Protein 3PUT (pdb70)

Foldseek 3Di:
DFWDKDKDKDKDKDWAQAALQLLVCCVQPQVNVCPLQQPCHFPDWDWDPDQQTKTWGWHAPPVGWIDIKIKGWHDDDRSFKTWIKIWATRNHIFKIKIWIDGWADDPGTIMMIMIIMMGGRPPDCVCVVVVVVVVSVVSSRVSSVVVD/DKDKDKDKDKDKDFAQAALLLLQCCVQPQVNVCQLPACDDVKAWDDWDWDPDQQTKTWTWIAGPVGWIDIKIKGWHDDDRSFKTWIKIWDTRNHTFKIKIWIDGWDDDPGGIMMIMIIMMTIDPPDCPCVVVVVVVVSVVSSNVSSVVVDDDD

B-factor: mean 32.08, std 15.21, range [12.9, 194.93]

Radius of gyration: 20.6 Å; Cα contacts (8 Å, |Δi|>4): 615; chains: 2; bounding box: 50×59×54 Å

Nearest PDB structures (foldseek):
  3put-assembly1_A  TM=1.007E+00  e=1.055E-28  Rhizobium etli CFN 42
  3rd6-assembly2_A  TM=9.608E-01  e=3.050E-13  Mesorhizobium loti
  3uid-assembly2_B  TM=6.086E-01  e=1.311E-06  Mycolicibacterium smegmatis MC2 155
  2ns9-assembly1_B  TM=6.182E-01  e=1.466E-06  Aeropyrum pernix
  3p9v-assembly1_B-2  TM=6.476E-01  e=2.570E-05  Marinobacter nauticus VT8

InterPro domains:
  IPR013538 Activator of Hsp90 ATPase homologue 1/2-like, C-terminal [PF08327] (19-136)
  IPR023393 START-like domain superfamily [G3DSA:3.30.530.20] (1-158)

Organism: Rhizobium etli (strain ATCC 51251 / DSM 11541 / JCM 21823 / NBRC 15573 / CFN 42) (NCBI:txid347834)

Structure (mmCIF, N/CA/C/O backbone):
data_3PUT
#
_entry.id   3PUT
#
_cell.length_a   38.515
_cell.length_b   76.931
_cell.length_c   55.742
_cell.angle_alpha   90.000
_cell.angle_beta   97.640
_cell.angle_gamma   90.000
#
_symmetry.space_group_name_H-M   'P 1 21 1'
#
loop_
_entity.id
_entity.type
_entity.pdbx_description
1 polymer 'Hypothetical conserved protein'
2 non-polymer HEXANE-1,6-DIOL
3 water water
#
loop_
_atom_site.group_PDB
_atom_site.id
_atom_site.type_symbol
_atom_site.label_atom_id
_atom_site.label_alt_id
_a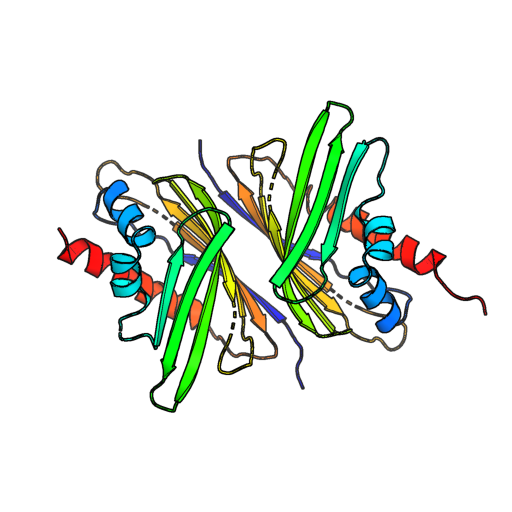tom_site.label_comp_id
_atom_site.label_asym_id
_atom_site.label_entity_id
_atom_site.label_seq_id
_atom_site.pdbx_PDB_ins_code
_atom_site.Cartn_x
_atom_site.Cartn_y
_atom_site.Cartn_z
_atom_site.occupancy
_atom_site.B_iso_or_equiv
_atom_site.auth_seq_id
_atom_site.auth_comp_id
_atom_site.auth_asym_id
_atom_site.auth_atom_id
_atom_site.pdbx_PDB_model_num
ATOM 1 N N . THR A 1 2 ? -4.490 -2.712 31.995 1.00 107.66 2 THR A N 1
ATOM 2 C CA . THR A 1 2 ? -3.167 -3.160 32.410 1.00 104.94 2 THR A CA 1
ATOM 3 C C . THR A 1 2 ? -2.168 -2.026 32.288 1.00 97.18 2 THR A C 1
ATOM 4 O O . THR A 1 2 ? -2.451 -0.885 32.645 1.00 99.08 2 THR A O 1
ATOM 8 N N . THR A 1 3 ? -0.989 -2.356 31.782 1.00 90.26 3 THR A N 1
ATOM 9 C CA . THR A 1 3 ? 0.009 -1.353 31.476 1.00 82.08 3 THR A CA 1
ATOM 10 C C . THR A 1 3 ? -0.353 -0.628 30.191 1.00 65.91 3 THR A C 1
ATOM 11 O O . THR A 1 3 ? -0.166 -1.168 29.106 1.00 67.71 3 THR A O 1
ATOM 15 N N . ARG A 1 4 ? -0.910 0.573 30.307 1.00 54.88 4 ARG A N 1
ATOM 16 C CA . ARG A 1 4 ? -0.798 1.525 29.212 1.00 47.34 4 ARG A CA 1
ATOM 17 C C . ARG A 1 4 ? 0.507 2.237 29.512 1.00 38.55 4 ARG A C 1
ATOM 18 O O . ARG A 1 4 ? 0.704 2.734 30.623 1.00 37.86 4 ARG A O 1
ATOM 26 N N . SER A 1 5 ? 1.415 2.255 28.545 1.00 31.02 5 SER A N 1
ATOM 27 C CA . SER A 1 5 ? 2.742 2.802 28.781 1.00 31.49 5 SER A CA 1
ATOM 28 C C . SER A 1 5 ? 3.466 2.948 27.459 1.00 28.01 5 SER A C 1
ATOM 29 O O . SER A 1 5 ? 3.036 2.408 26.449 1.00 22.84 5 SER A O 1
ATOM 32 N N . ALA A 1 6 ? 4.564 3.690 27.468 1.00 29.75 6 ALA A N 1
ATOM 33 C CA . ALA A 1 6 ? 5.313 3.926 26.240 1.00 26.26 6 ALA A CA 1
ATOM 34 C C . ALA A 1 6 ? 6.800 3.978 26.531 1.00 30.08 6 ALA A C 1
ATOM 35 O O . ALA A 1 6 ? 7.244 4.635 27.467 1.00 36.74 6 ALA A O 1
ATOM 37 N N . GLU A 1 7 ? 7.567 3.278 25.720 1.00 25.39 7 GLU A N 1
ATOM 38 C CA . GLU A 1 7 ? 9.005 3.238 25.872 1.00 28.60 7 GLU A CA 1
ATOM 39 C C . GLU A 1 7 ? 9.595 3.747 24.569 1.00 25.22 7 GLU A C 1
ATOM 40 O O . GLU A 1 7 ? 9.255 3.247 23.496 1.00 25.17 7 GLU A O 1
ATOM 46 N N . HIS A 1 8 ? 10.454 4.755 24.662 1.00 19.99 8 HIS A N 1
ATOM 47 C CA . HIS A 1 8 ? 11.041 5.356 23.470 1.00 19.92 8 HIS A CA 1
ATOM 48 C C . HIS A 1 8 ? 12.501 4.977 23.304 1.00 25.68 8 HIS A C 1
ATOM 49 O O . HIS A 1 8 ? 13.245 4.858 24.274 1.00 27.29 8 HIS A O 1
ATOM 56 N N . THR A 1 9 ? 12.925 4.819 22.064 1.00 23.19 9 THR A N 1
ATOM 57 C CA . THR A 1 9 ? 14.337 4.596 21.819 1.00 24.45 9 THR A CA 1
ATOM 58 C C . THR A 1 9 ? 14.648 4.986 20.391 1.00 23.89 9 THR A C 1
ATOM 59 O O . THR A 1 9 ? 13.736 5.209 19.592 1.00 18.62 9 THR A O 1
ATOM 63 N N . THR A 1 10 ? 15.937 5.126 20.107 1.00 22.35 10 THR A N 1
ATOM 64 C CA . THR A 1 10 ? 16.424 5.442 18.769 1.00 22.06 10 THR A CA 1
ATOM 65 C C . THR A 1 10 ? 17.528 4.442 18.486 1.00 23.11 10 THR A C 1
ATOM 66 O O . THR A 1 10 ? 18.309 4.110 19.383 1.00 22.79 10 THR A O 1
ATOM 70 N N . PHE A 1 11 ? 17.576 3.932 17.264 1.00 22.94 11 PHE A N 1
ATOM 71 C CA . PHE A 1 11 ? 18.742 3.177 16.825 1.00 23.53 11 PHE A CA 1
ATOM 72 C C . PHE A 1 11 ? 19.184 3.627 15.423 1.00 22.75 11 PHE A C 1
ATOM 73 O O . PHE A 1 11 ? 18.401 4.201 14.669 1.00 19.12 11 PHE A O 1
ATOM 81 N N . VAL A 1 12 ? 20.452 3.378 15.108 1.00 24.67 12 VAL A N 1
ATOM 82 C CA . VAL A 1 12 ? 21.051 3.799 13.850 1.00 23.68 12 VAL A CA 1
ATOM 83 C C . VAL A 1 12 ? 21.838 2.637 13.270 1.00 24.92 12 VAL A C 1
ATOM 84 O O . VAL A 1 12 ? 22.587 1.959 13.988 1.00 25.30 12 VAL A O 1
ATOM 88 N N . ILE A 1 13 ? 21.652 2.396 11.976 1.00 18.83 13 ILE A N 1
ATOM 89 C CA . ILE A 1 13 ? 22.412 1.383 11.261 1.00 22.44 13 ILE A CA 1
ATOM 90 C C . ILE A 1 13 ? 23.081 2.036 10.060 1.00 25.07 13 ILE A C 1
ATOM 91 O O . ILE A 1 13 ? 22.419 2.720 9.279 1.00 22.70 13 ILE A O 1
ATOM 96 N N . GLU A 1 14 ? 24.385 1.820 9.916 1.00 24.11 14 GLU A N 1
ATOM 97 C CA . GLU A 1 14 ? 25.136 2.370 8.791 1.00 28.88 14 GLU A CA 1
ATOM 98 C C . GLU A 1 14 ? 25.748 1.256 7.945 1.00 31.42 14 GLU A C 1
ATOM 99 O O . GLU A 1 14 ? 26.334 0.315 8.472 1.00 29.25 14 GLU A O 1
ATOM 105 N N . ARG A 1 15 ? 25.602 1.365 6.630 1.00 27.84 15 ARG A N 1
ATOM 106 C CA . ARG A 1 15 ? 26.086 0.336 5.718 1.00 26.10 15 ARG A CA 1
ATOM 107 C C . ARG A 1 15 ? 26.764 1.023 4.544 1.00 26.26 15 ARG A C 1
ATOM 108 O O . ARG A 1 15 ? 26.321 2.082 4.096 1.00 26.75 15 ARG A O 1
ATOM 116 N N . ARG A 1 16 ? 27.845 0.435 4.052 1.00 24.19 16 ARG A N 1
ATOM 117 C CA . ARG A 1 16 ? 28.362 0.839 2.751 1.00 25.02 16 ARG A CA 1
ATOM 118 C C . ARG A 1 16 ? 27.841 -0.189 1.757 1.00 26.58 16 ARG A C 1
ATOM 119 O O . ARG A 1 16 ? 28.035 -1.389 1.928 1.00 31.53 16 ARG A O 1
ATOM 127 N N . LEU A 1 17 ? 27.137 0.279 0.740 1.00 22.09 17 LEU A N 1
ATOM 128 C CA . LEU A 1 17 ? 26.547 -0.610 -0.240 1.00 22.61 17 LEU A CA 1
ATOM 129 C C . LEU A 1 17 ? 27.424 -0.537 -1.473 1.00 23.72 17 LEU A C 1
ATOM 130 O O . LEU A 1 17 ? 27.877 0.539 -1.844 1.00 29.46 17 LEU A O 1
ATOM 135 N N . THR A 1 18 ? 27.675 -1.678 -2.100 1.00 24.83 18 THR A N 1
ATOM 136 C CA . THR A 1 18 ? 28.525 -1.700 -3.287 1.00 24.03 18 THR A CA 1
ATOM 137 C C . THR A 1 18 ? 27.687 -1.587 -4.558 1.00 27.28 18 THR A C 1
ATOM 138 O O . THR A 1 18 ? 27.848 -2.356 -5.498 1.00 26.37 18 THR A O 1
ATOM 142 N N . ALA A 1 19 ? 26.784 -0.623 -4.581 1.00 24.39 19 ALA A N 1
ATOM 143 C CA . ALA A 1 19 ? 25.931 -0.408 -5.732 1.00 24.18 19 ALA A CA 1
ATOM 144 C C . ALA A 1 19 ? 25.787 1.098 -5.894 1.00 25.28 19 ALA A C 1
ATOM 145 O O . ALA A 1 19 ? 25.928 1.826 -4.921 1.00 25.27 19 ALA A O 1
ATOM 147 N N . PRO A 1 20 ? 25.518 1.572 -7.119 1.00 26.73 20 PRO A N 1
ATOM 148 C CA . PRO A 1 20 ? 25.359 3.015 -7.308 1.00 28.14 20 PRO A CA 1
ATOM 149 C C . PRO A 1 20 ? 24.055 3.524 -6.701 1.00 24.91 20 PRO A C 1
ATOM 150 O O . PRO A 1 20 ? 23.042 2.807 -6.668 1.00 20.49 20 PRO A O 1
ATOM 154 N N . VAL A 1 21 ? 24.073 4.770 -6.244 1.00 25.37 21 VAL A N 1
ATOM 155 C CA . VAL A 1 21 ? 22.945 5.297 -5.481 1.00 25.04 21 VAL A CA 1
ATOM 156 C C . VAL A 1 21 ? 21.615 5.244 -6.239 1.00 26.19 21 VAL A C 1
ATOM 157 O O . VAL A 1 21 ? 20.577 4.989 -5.637 1.00 23.45 21 VAL A O 1
ATOM 161 N N . ALA A 1 22 ? 21.634 5.439 -7.558 1.00 24.23 22 ALA A N 1
ATOM 162 C CA . ALA A 1 22 ? 20.383 5.359 -8.316 1.00 26.97 22 ALA A CA 1
ATOM 163 C C . ALA A 1 22 ? 19.756 3.966 -8.222 1.00 25.98 22 ALA A C 1
ATOM 164 O O . ALA A 1 22 ? 18.540 3.840 -8.134 1.00 21.66 22 ALA A O 1
ATOM 166 N N . ARG A 1 23 ? 20.585 2.925 -8.237 1.00 23.44 23 ARG A N 1
ATOM 167 C CA . ARG A 1 23 ? 20.087 1.553 -8.121 1.00 23.53 23 ARG A CA 1
ATOM 168 C C . ARG A 1 23 ? 19.619 1.277 -6.699 1.00 21.00 23 ARG A C 1
ATOM 169 O O . ARG A 1 23 ? 18.587 0.636 -6.486 1.00 19.73 23 ARG A O 1
ATOM 177 N N . VAL A 1 24 ? 20.377 1.759 -5.721 1.00 19.75 24 VAL A N 1
ATOM 178 C CA . VAL A 1 24 ? 19.983 1.576 -4.332 1.00 23.94 24 VAL A CA 1
ATOM 179 C C . VAL A 1 24 ? 18.609 2.198 -4.108 1.00 20.76 24 VAL A C 1
ATOM 180 O O . VAL A 1 24 ? 17.712 1.589 -3.517 1.00 18.31 24 VAL A O 1
ATOM 184 N N . PHE A 1 25 ? 18.425 3.411 -4.611 1.00 16.56 25 PHE A N 1
ATOM 185 C CA . PHE A 1 25 ? 17.173 4.128 -4.379 1.00 20.75 25 PHE A CA 1
ATOM 186 C C . PHE A 1 25 ? 15.979 3.431 -5.047 1.00 22.57 25 PHE A C 1
ATOM 187 O O . PHE A 1 25 ? 14.909 3.325 -4.456 1.00 19.42 25 PHE A O 1
ATOM 195 N N . ARG A 1 26 ? 16.172 2.939 -6.267 1.00 20.16 26 ARG A N 1
ATOM 196 C CA . ARG A 1 26 ? 15.140 2.156 -6.954 1.00 23.09 26 ARG A CA 1
ATOM 197 C C . ARG A 1 26 ? 14.692 0.902 -6.189 1.00 23.02 26 ARG A C 1
ATOM 198 O O . ARG A 1 26 ? 13.577 0.414 -6.389 1.00 22.51 26 ARG A O 1
ATOM 206 N N . ALA A 1 27 ? 15.566 0.364 -5.339 1.00 20.61 27 ALA A N 1
ATOM 207 C CA . ALA A 1 27 ? 15.222 -0.810 -4.532 1.00 15.45 27 ALA A CA 1
ATOM 208 C C . ALA A 1 27 ? 14.219 -0.407 -3.448 1.00 17.90 27 ALA A C 1
ATOM 209 O O . ALA A 1 27 ? 13.496 -1.247 -2.908 1.00 19.02 27 ALA A O 1
ATOM 211 N N . TRP A 1 28 ? 14.182 0.886 -3.134 1.00 15.08 28 TRP A N 1
ATOM 212 C CA . TRP A 1 28 ? 13.200 1.428 -2.183 1.00 18.08 28 TRP A CA 1
ATOM 213 C C . TRP A 1 28 ? 11.962 1.969 -2.871 1.00 20.28 28 TRP A C 1
ATOM 214 O O . TRP A 1 28 ? 10.884 1.978 -2.284 1.00 20.79 28 TRP A O 1
ATOM 225 N N . SER A 1 29 ? 12.117 2.474 -4.094 1.00 19.56 29 SER A N 1
ATOM 226 C CA . SER A 1 29 ? 11.020 3.213 -4.723 1.00 20.13 29 SER A CA 1
ATOM 227 C C . SER A 1 29 ? 10.147 2.334 -5.605 1.00 23.88 29 SER A C 1
ATOM 228 O O . SER A 1 29 ? 9.052 2.733 -5.984 1.00 26.10 29 SER A O 1
ATOM 231 N N . THR A 1 30 ? 10.655 1.156 -5.965 1.00 20.01 30 THR A N 1
ATOM 232 C CA . THR A 1 30 ? 9.965 0.258 -6.888 1.00 19.06 30 THR A CA 1
ATOM 233 C C . THR A 1 30 ? 9.158 -0.789 -6.115 1.00 17.08 30 THR A C 1
ATOM 234 O O . THR A 1 30 ? 9.729 -1.552 -5.352 1.00 17.76 30 THR A O 1
ATOM 238 N N . PRO A 1 31 ? 7.826 -0.827 -6.312 1.00 18.73 31 PRO A N 1
ATOM 239 C CA . PRO A 1 31 ? 6.989 -1.744 -5.515 1.00 20.36 31 PRO A CA 1
ATOM 240 C C . PRO A 1 31 ? 7.443 -3.212 -5.621 1.00 19.13 31 PRO A C 1
ATOM 241 O O . PRO A 1 31 ? 7.581 -3.873 -4.597 1.00 20.59 31 PRO A O 1
ATOM 245 N N . GLU A 1 32 ? 7.680 -3.708 -6.830 1.00 18.50 32 GLU A N 1
ATOM 246 C CA . GLU A 1 32 ? 8.120 -5.091 -6.983 1.00 21.39 32 GLU A CA 1
ATOM 247 C C . GLU A 1 32 ? 9.417 -5.364 -6.208 1.00 21.83 32 GLU A C 1
ATOM 248 O O . GLU A 1 32 ? 9.564 -6.404 -5.565 1.00 22.23 32 GLU A O 1
ATOM 254 N N . SER A 1 33 ? 10.349 -4.419 -6.252 1.00 19.05 33 SER A N 1
ATOM 255 C CA . SER A 1 33 ? 11.650 -4.611 -5.613 1.00 18.99 33 SER A CA 1
ATOM 256 C C . SER A 1 33 ? 11.537 -4.587 -4.104 1.00 17.57 33 SER A C 1
ATOM 257 O O . SER A 1 33 ? 12.064 -5.449 -3.419 1.00 16.87 33 SER A O 1
ATOM 260 N N . LYS A 1 34 ? 10.843 -3.583 -3.585 1.00 15.28 34 LYS A N 1
ATOM 261 C CA . LYS A 1 34 ? 10.728 -3.436 -2.162 1.00 13.64 34 LYS A CA 1
ATOM 262 C C . LYS A 1 34 ? 9.961 -4.634 -1.579 1.00 17.85 34 LYS A C 1
ATOM 263 O O . LYS A 1 34 ? 10.334 -5.161 -0.543 1.00 18.29 34 LYS A O 1
ATOM 269 N N . ARG A 1 35 ? 8.906 -5.073 -2.262 1.00 19.82 35 ARG A N 1
ATOM 270 C CA . ARG A 1 35 ? 8.126 -6.223 -1.786 1.00 19.20 35 ARG A CA 1
ATOM 271 C C . ARG A 1 35 ? 9.035 -7.443 -1.658 1.00 22.07 35 ARG A C 1
ATOM 272 O O . ARG A 1 35 ? 8.966 -8.203 -0.685 1.00 21.78 35 ARG A O 1
ATOM 280 N N . GLN A 1 36 ? 9.899 -7.615 -2.647 1.00 20.17 36 GLN A N 1
ATOM 281 C CA . GLN A 1 36 ? 10.833 -8.733 -2.659 1.00 23.04 36 GLN A CA 1
ATOM 282 C C . GLN A 1 36 ? 11.782 -8.772 -1.460 1.00 25.38 36 GLN A C 1
ATOM 283 O O . GLN A 1 36 ? 11.844 -9.783 -0.767 1.00 27.87 36 GLN A O 1
ATOM 289 N N . TRP A 1 37 ? 12.527 -7.699 -1.209 1.00 20.37 37 TRP A N 1
ATOM 290 C CA . TRP A 1 37 ? 13.567 -7.779 -0.181 1.00 19.69 37 TRP A CA 1
ATOM 291 C C . TRP A 1 37 ? 13.053 -7.485 1.218 1.00 20.65 37 TRP A C 1
ATOM 292 O O . TRP A 1 37 ? 13.599 -7.985 2.195 1.00 21.36 37 TRP A O 1
ATOM 303 N N . PHE A 1 38 ? 11.994 -6.685 1.303 1.00 16.33 38 PHE A N 1
ATOM 304 C CA . PHE A 1 38 ? 11.444 -6.279 2.594 1.00 15.37 38 PHE A CA 1
ATOM 305 C C . PHE A 1 38 ? 10.362 -7.251 3.087 1.00 22.17 38 PHE A C 1
ATOM 306 O O . PHE A 1 38 ? 10.382 -7.680 4.238 1.00 27.19 38 PHE A O 1
ATOM 314 N N . ALA A 1 39 ? 9.418 -7.581 2.214 1.00 20.99 39 ALA A N 1
ATOM 315 C CA . ALA A 1 39 ? 8.208 -8.283 2.632 1.00 29.31 39 ALA A CA 1
ATOM 316 C C . ALA A 1 39 ? 8.299 -9.797 2.448 1.00 30.40 39 ALA A C 1
ATOM 317 O O . ALA A 1 39 ? 7.622 -10.554 3.144 1.00 30.50 39 ALA A O 1
ATOM 319 N N . CYS A 1 40 ? 9.122 -10.237 1.505 1.00 26.73 40 CYS A N 1
ATOM 320 C CA . CYS A 1 40 ? 9.228 -11.665 1.199 1.00 39.29 40 CYS A CA 1
ATOM 321 C C . CYS A 1 40 ? 10.509 -12.248 1.782 1.00 48.53 40 CYS A C 1
ATOM 322 O O . CYS A 1 40 ? 11.593 -12.031 1.254 1.00 43.16 40 CYS A O 1
ATOM 325 N N . HIS A 1 41 ? 10.380 -12.989 2.877 1.00 63.08 41 HIS A N 1
ATOM 326 C CA . HIS A 1 41 ? 11.549 -13.543 3.554 1.00 69.85 41 HIS A CA 1
ATOM 327 C C . HIS A 1 41 ? 11.148 -14.630 4.544 1.00 73.39 41 HIS A C 1
ATOM 328 O O . HIS A 1 41 ? 11.428 -15.811 4.333 1.00 77.88 41 HIS A O 1
ATOM 335 N N . VAL A 1 45 ? 5.698 -14.607 2.583 1.00 45.94 45 VAL A N 1
ATOM 336 C CA . VAL A 1 45 ? 5.003 -13.813 1.567 1.00 45.65 45 VAL A CA 1
ATOM 337 C C . VAL A 1 45 ? 3.766 -13.090 2.126 1.00 34.03 45 VAL A C 1
ATOM 338 O O . VAL A 1 45 ? 2.977 -13.681 2.867 1.00 33.67 45 VAL A O 1
ATOM 342 N N . PRO A 1 46 ? 3.595 -11.800 1.777 1.00 28.37 46 PRO A N 1
ATOM 343 C CA . PRO A 1 46 ? 2.481 -11.016 2.334 1.00 28.83 46 PRO A CA 1
ATOM 344 C C . PRO A 1 46 ? 1.090 -11.365 1.771 1.00 33.47 46 PRO A C 1
ATOM 345 O O . PRO A 1 46 ? 0.963 -11.849 0.639 1.00 31.91 46 PRO A O 1
ATOM 349 N N . LEU A 1 47 ? 0.061 -11.126 2.581 1.00 29.36 47 LEU A N 1
ATOM 350 C CA . LEU A 1 47 ? -1.327 -11.210 2.143 1.00 27.43 47 LEU A CA 1
ATOM 351 C C . LEU A 1 47 ? -1.687 -9.961 1.372 1.00 30.91 47 LEU A C 1
ATOM 352 O O . LEU A 1 47 ? -2.522 -9.994 0.462 1.00 32.15 47 LEU A O 1
ATOM 357 N N . GLU A 1 48 ? -1.076 -8.850 1.775 1.00 27.45 48 GLU A N 1
ATOM 358 C CA . GLU A 1 48 ? -1.291 -7.570 1.118 1.00 24.64 48 GLU A CA 1
ATOM 359 C C . GLU A 1 48 ? -0.006 -6.754 1.137 1.00 24.61 48 GLU A C 1
ATOM 360 O O . GLU A 1 48 ? 0.659 -6.649 2.164 1.00 21.53 48 GLU A O 1
ATOM 366 N N . TYR A 1 49 ? 0.359 -6.205 -0.016 1.00 21.19 49 TYR A N 1
ATOM 367 C CA . TYR A 1 49 ? 1.497 -5.297 -0.100 1.00 19.54 49 TYR A CA 1
ATOM 368 C C . TYR A 1 49 ? 1.155 -4.205 -1.093 1.00 22.87 49 TYR A C 1
ATOM 369 O O . TYR A 1 49 ? 0.688 -4.497 -2.192 1.00 22.76 49 TYR A O 1
ATOM 378 N N . ALA A 1 50 ? 1.397 -2.950 -0.716 1.00 20.34 50 ALA A N 1
ATOM 379 C CA . ALA A 1 50 ? 1.242 -1.853 -1.658 1.00 19.02 50 ALA A CA 1
ATOM 380 C C . ALA A 1 50 ? 2.273 -0.791 -1.340 1.00 21.54 50 ALA A C 1
ATOM 381 O O . ALA A 1 50 ? 2.658 -0.611 -0.178 1.00 19.49 50 ALA A O 1
ATOM 383 N N . LEU A 1 51 ? 2.728 -0.102 -2.377 1.00 19.49 51 LEU A N 1
ATOM 384 C CA . LEU A 1 51 ? 3.677 0.982 -2.205 1.00 20.01 51 LEU A CA 1
ATOM 385 C C . LEU A 1 51 ? 3.305 2.145 -3.112 1.00 23.44 51 LEU A C 1
ATOM 386 O O . LEU A 1 51 ? 3.214 1.982 -4.334 1.00 23.87 51 LEU A O 1
ATOM 391 N N . ASP A 1 52 ? 3.099 3.312 -2.509 1.00 20.88 52 ASP A N 1
ATOM 392 C CA . ASP A 1 52 ? 2.908 4.555 -3.256 1.00 22.34 52 ASP A CA 1
ATOM 393 C C . ASP A 1 52 ? 4.031 5.500 -2.812 1.00 24.63 52 ASP A C 1
ATOM 394 O O . ASP A 1 52 ? 3.937 6.161 -1.776 1.00 21.38 52 ASP A O 1
ATOM 399 N N . PHE A 1 53 ? 5.115 5.516 -3.582 1.00 20.57 53 PHE A N 1
ATOM 400 C CA . PHE A 1 53 ? 6.358 6.145 -3.148 1.00 23.84 53 PHE A CA 1
ATOM 401 C C . PHE A 1 53 ? 6.382 7.636 -3.538 1.00 25.84 53 PHE A C 1
ATOM 402 O O . PHE A 1 53 ? 6.992 8.031 -4.531 1.00 23.83 53 PHE A O 1
ATOM 410 N N . ARG A 1 54 ? 5.690 8.434 -2.728 1.00 20.60 54 ARG A N 1
ATOM 411 C CA . ARG A 1 54 ? 5.546 9.877 -2.914 1.00 20.62 54 ARG A CA 1
ATOM 412 C C . ARG A 1 54 ? 5.344 10.457 -1.532 1.00 24.19 54 ARG A C 1
ATOM 413 O O . ARG A 1 54 ? 4.784 9.784 -0.670 1.00 21.32 54 ARG A O 1
ATOM 421 N N . PRO A 1 55 ? 5.777 11.709 -1.305 1.00 29.33 55 PRO A N 1
ATOM 422 C CA . PRO A 1 55 ? 5.417 12.325 -0.025 1.00 25.96 55 PRO A CA 1
ATOM 423 C C . PRO A 1 55 ? 3.904 12.290 0.103 1.00 29.39 55 PRO A C 1
ATOM 424 O O . PRO A 1 55 ? 3.215 12.570 -0.880 1.00 25.04 55 PRO A O 1
ATOM 428 N N . GLY A 1 56 ? 3.394 11.918 1.275 1.00 24.40 56 GLY A N 1
ATOM 429 C CA . GLY A 1 56 ? 1.967 11.716 1.457 1.00 27.62 56 GLY A CA 1
ATOM 430 C C . GLY A 1 56 ? 1.482 10.333 1.036 1.00 28.82 56 GLY A C 1
ATOM 431 O O . GLY A 1 56 ? 0.360 9.938 1.367 1.00 29.02 56 GLY A O 1
ATOM 432 N N . GLY A 1 57 ? 2.322 9.593 0.308 1.00 23.07 57 GLY A N 1
ATOM 433 C CA . GLY A 1 57 ? 1.965 8.256 -0.136 1.00 23.87 57 GLY A CA 1
ATOM 434 C C . GLY A 1 57 ? 2.034 7.235 0.989 1.00 24.77 57 GLY A C 1
ATOM 435 O O . GLY A 1 57 ? 2.615 7.496 2.039 1.00 24.92 57 GLY A O 1
ATOM 436 N N . THR A 1 58 ? 1.427 6.072 0.785 1.00 20.72 58 THR A N 1
ATOM 437 C CA . THR A 1 58 ? 1.390 5.060 1.836 1.00 22.53 58 THR A CA 1
ATOM 438 C C . THR A 1 58 ? 2.059 3.768 1.379 1.00 24.26 58 THR A C 1
ATOM 439 O O . THR A 1 58 ? 2.191 3.510 0.175 1.00 25.31 58 THR A O 1
ATOM 443 N N . GLU A 1 59 ? 2.512 2.981 2.348 1.00 18.52 59 GLU A N 1
ATOM 444 C CA . GLU A 1 59 ? 2.999 1.634 2.098 1.00 17.99 59 GLU A CA 1
ATOM 445 C C . GLU A 1 59 ? 2.313 0.699 3.081 1.00 18.92 59 GLU A C 1
ATOM 446 O O . GLU A 1 59 ? 2.131 1.050 4.259 1.00 19.48 59 GLU A O 1
ATOM 452 N N . ARG A 1 60 ? 1.917 -0.477 2.600 1.00 18.69 60 ARG A N 1
ATOM 453 C CA . ARG A 1 60 ? 1.298 -1.487 3.457 1.00 18.27 60 ARG A CA 1
ATOM 454 C C . ARG A 1 60 ? 2.005 -2.804 3.258 1.00 20.49 60 ARG A C 1
ATOM 455 O O . ARG A 1 60 ? 2.333 -3.175 2.138 1.00 18.96 60 ARG A O 1
ATOM 463 N N . ASN A 1 61 ? 2.236 -3.512 4.352 1.00 17.74 61 ASN A N 1
ATOM 464 C CA . ASN A 1 61 ? 2.735 -4.873 4.277 1.00 16.14 61 ASN A CA 1
ATOM 465 C C . ASN A 1 61 ? 2.007 -5.695 5.342 1.00 24.09 61 ASN A C 1
ATOM 466 O O . ASN A 1 61 ? 2.304 -5.577 6.526 1.00 24.50 61 ASN A O 1
ATOM 471 N N . TYR A 1 62 ? 1.019 -6.483 4.926 1.00 21.38 62 TYR A N 1
ATOM 472 C CA . TYR A 1 62 ? 0.250 -7.304 5.871 1.00 21.36 62 TYR A CA 1
ATOM 473 C C . TYR A 1 62 ? 0.595 -8.776 5.652 1.00 25.37 62 TYR A C 1
ATOM 474 O O . TYR A 1 62 ? 0.458 -9.282 4.539 1.00 22.55 62 TYR A O 1
ATOM 483 N N . THR A 1 63 ? 1.036 -9.457 6.710 1.00 24.93 63 THR A N 1
ATOM 484 C CA . THR A 1 63 ? 1.493 -10.842 6.600 1.00 28.29 63 THR A CA 1
ATOM 485 C C . THR A 1 63 ? 1.014 -11.634 7.816 1.00 32.29 63 THR A C 1
ATOM 486 O O . THR A 1 63 ? 1.075 -11.137 8.933 1.00 30.45 63 THR A O 1
ATOM 490 N N . ALA A 1 64 ? 0.551 -12.863 7.610 1.00 28.87 64 ALA A N 1
ATOM 491 C CA . ALA A 1 64 ? 0.135 -13.695 8.743 1.00 32.30 64 ALA A CA 1
ATOM 492 C C . ALA A 1 64 ? 1.277 -14.616 9.146 1.00 38.16 64 ALA A C 1
ATOM 493 O O . ALA A 1 64 ? 1.939 -15.189 8.283 1.00 37.33 64 ALA A O 1
ATOM 495 N N . ASP A 1 65 ? 1.522 -14.756 10.446 1.00 37.49 65 ASP A N 1
ATOM 496 C CA . ASP A 1 65 ? 2.572 -15.671 10.892 1.00 35.89 65 ASP A CA 1
ATOM 497 C C . ASP A 1 65 ? 2.049 -17.099 10.889 1.00 32.98 65 ASP A C 1
ATOM 498 O O . ASP A 1 65 ? 0.873 -17.333 10.608 1.00 32.41 65 ASP A O 1
ATOM 503 N N . THR A 1 66 ? 2.922 -18.057 11.178 1.00 40.40 66 THR A N 1
ATOM 504 C CA . THR A 1 66 ? 2.564 -19.462 11.016 1.00 47.43 66 THR A CA 1
ATOM 505 C C . THR A 1 66 ? 1.329 -19.858 11.837 1.00 48.53 66 THR A C 1
ATOM 506 O O . THR A 1 66 ? 0.650 -20.827 11.516 1.00 48.28 66 THR A O 1
ATOM 510 N N . ASP A 1 67 ? 1.017 -19.096 12.881 1.00 46.63 67 ASP A N 1
ATOM 511 C CA . ASP A 1 67 ? -0.133 -19.444 13.717 1.00 45.90 67 ASP A CA 1
ATOM 512 C C . ASP A 1 67 ? -1.365 -18.560 13.514 1.00 43.06 67 ASP A C 1
ATOM 513 O O . ASP A 1 67 ? -2.297 -18.588 14.321 1.00 39.07 67 ASP A O 1
ATOM 518 N N . GLY A 1 68 ? -1.370 -17.792 12.428 1.00 37.25 68 GLY A N 1
ATOM 519 C CA . GLY A 1 68 ? -2.559 -17.051 12.034 1.00 42.05 68 GLY A CA 1
ATOM 520 C C . GLY A 1 68 ? -2.649 -15.605 12.497 1.00 34.20 68 GLY A C 1
ATOM 521 O O . GLY A 1 68 ? -3.628 -14.916 12.204 1.00 33.29 68 GLY A O 1
ATOM 522 N N . LEU A 1 69 ? -1.639 -15.135 13.220 1.00 23.57 69 LEU A N 1
ATOM 523 C CA . LEU A 1 69 ? -1.680 -13.777 13.735 1.00 25.63 69 LEU A CA 1
ATOM 524 C C . LEU A 1 69 ? -1.285 -12.827 12.621 1.00 28.53 69 LEU A C 1
ATOM 525 O O . LEU A 1 69 ? -0.248 -13.014 12.001 1.00 28.11 69 LEU A O 1
ATOM 530 N N . LEU A 1 70 ? -2.102 -11.810 12.367 1.00 26.81 70 LEU A N 1
ATOM 531 C CA . LEU A 1 70 ? -1.799 -10.865 11.291 1.00 27.19 70 LEU A CA 1
ATOM 532 C C . LEU A 1 70 ? -0.826 -9.805 11.764 1.00 26.17 70 LEU A C 1
ATOM 533 O O . LEU A 1 70 ? -1.086 -9.132 12.771 1.00 25.50 70 LEU A O 1
ATOM 538 N N . HIS A 1 71 ? 0.291 -9.661 11.049 1.00 19.23 71 HIS A N 1
ATOM 539 C CA . HIS A 1 71 ? 1.258 -8.612 11.326 1.00 23.79 71 HIS A CA 1
ATOM 540 C C . HIS A 1 71 ? 1.041 -7.501 10.295 1.00 29.63 71 HIS A C 1
ATOM 541 O O . HIS A 1 71 ? 1.251 -7.701 9.101 1.00 30.46 71 HIS A O 1
ATOM 548 N N . ALA A 1 72 ? 0.621 -6.333 10.751 1.00 19.21 72 ALA A N 1
ATOM 549 C CA . ALA A 1 72 ? 0.245 -5.278 9.827 1.00 19.55 72 ALA A CA 1
ATOM 550 C C . ALA A 1 72 ? 1.171 -4.088 9.975 1.00 24.57 72 ALA A C 1
ATOM 551 O O . ALA A 1 72 ? 1.226 -3.431 11.023 1.00 23.86 72 ALA A O 1
ATOM 553 N N . TYR A 1 73 ? 1.902 -3.832 8.904 1.00 18.19 73 TYR A N 1
ATOM 554 C CA . TYR A 1 73 ? 2.813 -2.717 8.802 1.00 19.33 73 TYR A CA 1
ATOM 555 C C . TYR A 1 73 ? 2.123 -1.668 7.932 1.00 16.43 73 TYR A C 1
ATOM 556 O O . TYR A 1 73 ? 1.685 -1.984 6.834 1.00 16.83 73 TYR A O 1
ATOM 565 N N . ASP A 1 74 ? 1.967 -0.448 8.437 1.00 15.90 74 ASP A N 1
ATOM 566 C CA . ASP A 1 74 ? 1.411 0.647 7.637 1.00 15.20 74 ASP A CA 1
ATOM 567 C C . ASP A 1 74 ? 2.325 1.864 7.773 1.00 19.51 74 ASP A C 1
ATOM 568 O O . ASP A 1 74 ? 2.614 2.311 8.884 1.00 20.51 74 ASP A O 1
ATOM 573 N N . ALA A 1 75 ? 2.760 2.409 6.642 1.00 14.58 75 ALA A N 1
ATOM 574 C CA . ALA A 1 75 ? 3.683 3.544 6.643 1.00 14.25 75 ALA A CA 1
ATOM 575 C C . ALA A 1 75 ? 3.130 4.683 5.795 1.00 19.01 75 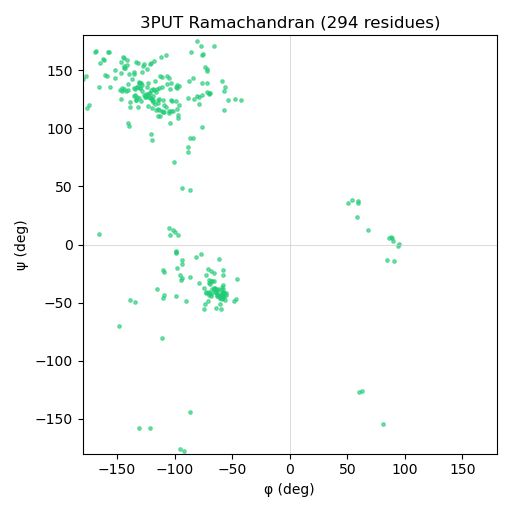ALA A C 1
ATOM 576 O O . ALA A 1 75 ? 2.310 4.464 4.888 1.00 20.74 75 ALA A O 1
ATOM 578 N N . ARG A 1 76 ? 3.564 5.902 6.101 1.00 15.02 76 ARG A N 1
ATOM 579 C CA . ARG A 1 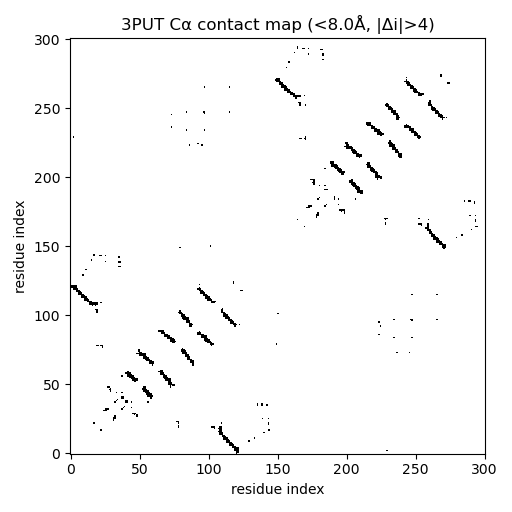76 ? 3.229 7.048 5.275 1.00 18.22 76 ARG A CA 1
ATOM 580 C C . ARG A 1 76 ? 4.490 7.854 5.073 1.00 16.83 76 ARG A C 1
ATOM 581 O O . ARG A 1 76 ? 5.166 8.194 6.047 1.00 15.74 76 ARG A O 1
ATOM 589 N N . TYR A 1 77 ? 4.795 8.153 3.813 1.00 15.56 77 TYR A N 1
ATOM 590 C CA . TYR A 1 77 ? 5.998 8.891 3.474 1.00 17.61 77 TYR A CA 1
ATOM 591 C C . TYR A 1 77 ? 5.793 10.359 3.803 1.00 17.65 77 TYR A C 1
ATOM 592 O O . TYR A 1 77 ? 4.716 10.900 3.593 1.00 18.20 77 TYR A O 1
ATOM 601 N N . ILE A 1 78 ? 6.830 10.976 4.351 1.00 16.22 78 ILE A N 1
ATOM 602 C CA . ILE A 1 78 ? 6.781 12.371 4.770 1.00 16.13 78 ILE A CA 1
ATOM 603 C C . ILE A 1 78 ? 7.636 13.220 3.832 1.00 20.20 78 ILE A C 1
ATOM 604 O O . ILE A 1 78 ? 7.208 14.281 3.391 1.00 21.90 78 ILE A O 1
ATOM 609 N N . ASP A 1 79 ? 8.823 12.718 3.499 1.00 19.10 79 ASP A N 1
ATOM 610 C CA . ASP A 1 79 ? 9.822 13.486 2.750 1.00 21.15 79 ASP A CA 1
ATOM 611 C C . ASP A 1 79 ? 10.599 12.529 1.857 1.00 22.04 79 ASP A C 1
ATOM 612 O O . ASP A 1 79 ? 11.143 11.550 2.333 1.00 21.95 79 ASP A O 1
ATOM 617 N N . ILE A 1 80 ? 10.647 12.806 0.562 1.00 19.59 80 ILE A N 1
ATOM 618 C CA . ILE A 1 80 ? 11.445 11.985 -0.330 1.00 19.13 80 ILE A CA 1
ATOM 619 C C . ILE A 1 80 ? 12.292 12.901 -1.193 1.00 22.09 80 ILE A C 1
ATOM 620 O O . ILE A 1 80 ? 11.748 13.748 -1.905 1.00 22.18 80 ILE A O 1
ATOM 625 N N . VAL A 1 81 ? 13.611 12.768 -1.073 1.00 15.88 81 VAL A N 1
ATOM 626 C CA . VAL A 1 81 ? 14.550 13.488 -1.937 1.00 21.05 81 VAL A CA 1
ATOM 627 C C . VAL A 1 81 ? 15.252 12.459 -2.825 1.00 23.05 81 VAL A C 1
ATOM 628 O O . VAL A 1 81 ? 16.023 11.639 -2.333 1.00 24.41 81 VAL A O 1
ATOM 632 N N . PRO A 1 82 ? 14.951 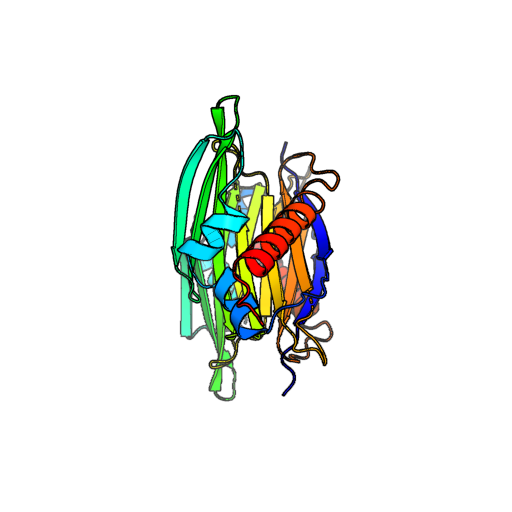12.469 -4.132 1.00 27.59 82 PRO A N 1
ATOM 633 C CA . PRO A 1 82 ? 15.490 11.486 -5.082 1.00 29.01 82 PRO A CA 1
ATOM 634 C C . PRO A 1 82 ? 16.971 11.191 -4.874 1.00 31.95 82 PRO A C 1
ATOM 635 O O . PRO A 1 82 ? 17.791 12.110 -4.872 1.00 28.10 82 PRO A O 1
ATOM 639 N N . ASP A 1 83 ? 17.289 9.909 -4.687 1.00 31.19 83 ASP A N 1
ATOM 640 C CA . ASP A 1 83 ? 18.660 9.432 -4.514 1.00 32.28 83 ASP A CA 1
ATOM 641 C C . ASP A 1 83 ? 19.384 10.056 -3.325 1.00 27.16 83 ASP A C 1
ATOM 642 O O . ASP A 1 83 ? 20.615 10.090 -3.291 1.00 31.06 83 ASP A O 1
ATOM 647 N N . THR A 1 84 ? 18.627 10.533 -2.342 1.00 19.72 84 THR A N 1
ATOM 648 C CA . THR A 1 84 ? 19.229 11.270 -1.242 1.00 20.48 84 THR A CA 1
ATOM 649 C C . THR A 1 84 ? 18.647 10.927 0.134 1.00 19.63 84 THR A C 1
ATOM 650 O O . THR A 1 84 ? 19.391 10.705 1.090 1.00 20.64 84 THR A O 1
ATOM 654 N N . ARG A 1 85 ? 17.322 10.907 0.237 1.00 16.42 85 ARG A N 1
ATOM 655 C CA . ARG A 1 85 ? 16.710 10.735 1.541 1.00 18.58 85 ARG A CA 1
ATOM 656 C C . ARG A 1 85 ? 15.265 10.255 1.446 1.00 16.06 85 ARG A C 1
ATOM 657 O O . ARG A 1 85 ? 14.530 10.609 0.528 1.00 18.92 85 ARG A O 1
ATOM 665 N N . ILE A 1 86 ? 14.871 9.443 2.420 1.00 13.93 86 ILE A N 1
ATOM 666 C CA . ILE A 1 86 ? 13.494 9.000 2.547 1.00 13.50 86 ILE A CA 1
ATOM 667 C C . ILE A 1 86 ? 13.155 9.132 4.025 1.00 14.75 86 ILE A C 1
ATOM 668 O O . ILE A 1 86 ? 13.886 8.634 4.879 1.00 16.09 86 ILE A O 1
ATOM 673 N N . ILE A 1 87 ? 12.061 9.810 4.316 1.00 16.07 87 ILE A N 1
ATOM 674 C CA . ILE A 1 87 ? 11.576 9.898 5.682 1.00 16.50 87 ILE A CA 1
ATOM 675 C C . ILE A 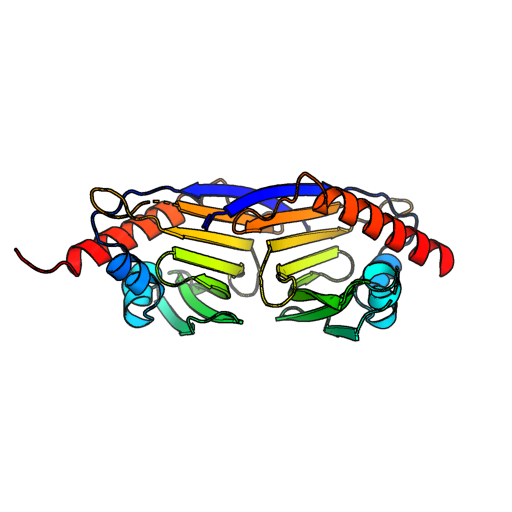1 87 ? 10.147 9.384 5.654 1.00 18.00 87 ILE A C 1
ATOM 676 O O . ILE A 1 87 ? 9.332 9.812 4.817 1.00 15.54 87 ILE A O 1
ATOM 681 N N . TYR A 1 88 ? 9.844 8.446 6.546 1.00 18.59 88 TYR A N 1
ATOM 682 C CA . TYR A 1 88 ? 8.472 7.990 6.707 1.00 19.64 88 TYR A CA 1
ATOM 683 C C . TYR A 1 88 ? 8.160 7.679 8.154 1.00 17.25 88 TYR A C 1
ATOM 684 O O . TYR A 1 88 ? 9.071 7.481 8.963 1.00 17.15 88 TYR A O 1
ATOM 693 N N . ALA A 1 89 ? 6.869 7.650 8.468 1.00 15.72 89 ALA A N 1
ATOM 694 C CA . ALA A 1 89 ? 6.405 7.219 9.797 1.00 14.96 89 ALA A CA 1
ATOM 695 C C . ALA A 1 89 ? 5.648 5.911 9.586 1.00 16.58 89 ALA A C 1
ATOM 696 O O . ALA A 1 89 ? 4.989 5.736 8.568 1.00 17.36 89 ALA A O 1
ATOM 698 N N . TYR A 1 90 ? 5.742 4.990 10.529 1.00 15.89 90 TYR A N 1
ATOM 699 C CA . TYR A 1 90 ? 5.000 3.754 10.362 1.00 17.79 90 TYR A CA 1
ATOM 700 C C . TYR A 1 90 ? 4.502 3.229 11.690 1.00 17.43 90 TYR A C 1
ATOM 701 O O . TYR A 1 90 ? 4.979 3.635 12.744 1.00 20.09 90 TYR A O 1
ATOM 710 N N . GLU A 1 91 ? 3.511 2.354 11.625 1.00 17.50 91 GLU A N 1
ATOM 711 C CA . GLU A 1 91 ? 2.956 1.755 12.814 1.00 20.84 91 GLU A CA 1
ATOM 712 C C . GLU A 1 91 ? 2.913 0.270 12.547 1.00 16.20 91 GLU A C 1
ATOM 713 O O . GLU A 1 91 ? 2.787 -0.168 11.394 1.00 19.04 91 GLU A O 1
ATOM 727 N N . LYS A 1 93 ? 0.898 -3.145 13.890 1.00 21.36 93 LYS A N 1
ATOM 728 C CA . LYS A 1 93 ? -0.159 -3.745 14.687 1.00 20.67 93 LYS A CA 1
ATOM 729 C C . LYS A 1 93 ? -0.032 -5.249 14.566 1.00 20.73 93 LYS A C 1
ATOM 730 O O . LYS A 1 93 ? 0.317 -5.761 13.500 1.00 25.26 93 LYS A O 1
ATOM 736 N N . LEU A 1 94 ? -0.335 -5.950 15.651 1.00 21.18 94 LEU A N 1
ATOM 737 C CA . LEU A 1 94 ? -0.477 -7.401 15.629 1.00 22.17 94 LEU A CA 1
ATOM 738 C C . LEU A 1 94 ? -1.940 -7.700 15.927 1.00 24.66 94 LEU A C 1
ATOM 739 O O . LEU A 1 94 ? -2.422 -7.371 17.005 1.00 20.46 94 LEU A O 1
ATOM 744 N N . GLY A 1 95 ? -2.653 -8.300 14.976 1.00 27.36 95 GLY A N 1
ATOM 745 C CA . GLY A 1 95 ? -4.097 -8.390 15.094 1.00 27.93 95 GLY A CA 1
ATOM 746 C C . GLY A 1 95 ? -4.640 -6.970 15.102 1.00 30.08 95 GLY A C 1
ATOM 747 O O . GLY A 1 95 ? -4.329 -6.172 14.226 1.00 39.02 95 GLY A O 1
ATOM 748 N N . GLN A 1 96 ? -5.432 -6.629 16.108 1.00 41.74 96 GLN A N 1
ATOM 749 C CA . GLN A 1 96 ? -5.952 -5.268 16.194 1.00 45.08 96 GLN A CA 1
ATOM 750 C C . GLN A 1 96 ? -5.150 -4.419 17.179 1.00 38.13 96 GLN A C 1
ATOM 751 O O . GLN A 1 96 ? -5.557 -3.309 17.526 1.00 41.91 96 GLN A O 1
ATOM 757 N N . THR A 1 97 ? -4.009 -4.937 17.624 1.00 27.55 97 THR A N 1
ATOM 758 C CA . THR A 1 97 ? -3.261 -4.302 18.713 1.00 29.05 97 THR A CA 1
ATOM 759 C C . THR A 1 97 ? -2.032 -3.564 18.196 1.00 21.02 97 THR A C 1
ATOM 760 O O . THR A 1 97 ? -1.088 -4.188 17.719 1.00 20.93 97 THR A O 1
ATOM 764 N N . ARG A 1 98 ? -2.036 -2.238 18.302 1.00 22.95 98 ARG A N 1
ATOM 765 C CA . ARG A 1 98 ? -0.877 -1.462 17.886 1.00 24.82 98 ARG A CA 1
ATOM 766 C C . ARG A 1 98 ? 0.258 -1.711 18.871 1.00 22.03 98 ARG A C 1
ATOM 767 O O . ARG A 1 98 ? 0.075 -1.585 20.081 1.00 28.72 98 ARG A O 1
ATOM 775 N N . ILE A 1 99 ? 1.432 -2.049 18.370 1.00 17.27 99 ILE A N 1
ATOM 776 C CA . ILE A 1 99 ? 2.549 -2.318 19.262 1.00 18.18 99 ILE A CA 1
ATOM 777 C C . ILE A 1 99 ? 3.634 -1.247 19.201 1.00 19.15 99 ILE A C 1
ATOM 778 O O . ILE A 1 99 ? 4.436 -1.120 20.130 1.00 21.16 99 ILE A O 1
ATOM 783 N N . SER A 1 100 ? 3.679 -0.500 18.108 1.00 15.54 100 SER A N 1
ATOM 784 C CA . SER A 1 100 ? 4.694 0.530 17.971 1.00 16.42 100 SER A CA 1
ATOM 785 C C . SER A 1 100 ? 4.352 1.555 16.901 1.00 14.43 100 SER A C 1
ATOM 786 O O . SER A 1 100 ? 3.532 1.313 16.009 1.00 16.30 100 SER A O 1
ATOM 789 N N . ALA A 1 101 ? 4.988 2.710 17.023 1.00 18.10 101 ALA A N 1
ATOM 790 C CA . ALA A 1 101 ? 5.025 3.697 15.947 1.00 18.30 101 ALA A CA 1
ATOM 791 C C . ALA A 1 101 ? 6.463 4.197 15.842 1.00 16.57 101 ALA A C 1
ATOM 792 O O . ALA A 1 101 ? 7.176 4.259 16.846 1.00 17.01 101 ALA A O 1
ATOM 794 N N . SER A 1 102 ? 6.893 4.557 14.637 1.00 14.58 102 SER A N 1
ATOM 795 C CA . SER A 1 102 ? 8.281 4.952 14.432 1.00 16.04 102 SER A CA 1
ATOM 796 C C . SER A 1 102 ? 8.364 6.061 13.403 1.00 15.66 102 SER A C 1
ATOM 797 O O . SER A 1 102 ? 7.495 6.177 12.538 1.00 19.08 102 SER A O 1
ATOM 800 N N . LEU A 1 103 ? 9.415 6.861 13.505 1.00 13.95 103 LEU A N 1
ATOM 801 C CA . LEU A 1 103 ? 9.788 7.794 12.452 1.00 14.82 103 LEU A CA 1
ATOM 802 C C . LEU A 1 103 ? 11.129 7.284 11.934 1.00 16.54 103 LEU A C 1
ATOM 803 O O . LEU A 1 103 ? 12.060 7.063 12.707 1.00 17.08 103 LEU A O 1
ATOM 808 N N . VAL A 1 104 ? 11.205 7.057 10.629 1.00 15.31 104 VAL A N 1
ATOM 809 C CA . VAL A 1 104 ? 12.397 6.485 10.031 1.00 16.45 104 VAL A CA 1
ATOM 810 C C . VAL A 1 104 ? 13.000 7.465 9.030 1.00 15.65 104 VAL A C 1
ATOM 811 O O . VAL A 1 104 ? 12.285 8.036 8.220 1.00 16.16 104 VAL A O 1
ATOM 815 N N . THR A 1 105 ? 14.313 7.657 9.134 1.00 13.74 105 THR A N 1
ATOM 816 C CA . THR A 1 105 ? 15.089 8.453 8.191 1.00 18.91 105 THR A CA 1
ATOM 817 C C . THR A 1 105 ? 16.130 7.545 7.529 1.00 15.99 105 THR A C 1
ATOM 818 O O . THR A 1 105 ? 16.923 6.885 8.206 1.00 15.89 105 THR A O 1
ATOM 822 N N . VAL A 1 106 ? 16.108 7.506 6.205 1.00 16.96 106 VAL A N 1
ATOM 823 C CA . VAL A 1 106 ? 17.088 6.745 5.449 1.00 16.92 106 VAL A CA 1
ATOM 824 C C . VAL A 1 106 ? 17.806 7.766 4.586 1.00 19.07 106 VAL A C 1
ATOM 825 O O . VAL A 1 106 ? 17.178 8.422 3.771 1.00 19.31 106 VAL A O 1
ATOM 829 N N . ALA A 1 107 ? 19.108 7.918 4.793 1.00 15.98 107 ALA A N 1
ATOM 830 C CA . ALA A 1 107 ? 19.888 8.906 4.053 1.00 19.46 107 ALA A CA 1
ATOM 831 C C . ALA A 1 107 ? 20.940 8.179 3.228 1.00 19.68 107 ALA A C 1
ATOM 832 O O . ALA A 1 107 ? 21.561 7.225 3.707 1.00 24.13 107 ALA A O 1
ATOM 834 N N . PHE A 1 108 ? 21.160 8.657 2.005 1.00 21.01 108 PHE A N 1
ATOM 835 C CA . PHE A 1 108 ? 22.070 8.014 1.068 1.00 21.06 108 PHE A CA 1
ATOM 836 C C . PHE A 1 108 ? 23.123 9.026 0.643 1.00 29.42 108 PHE A C 1
ATOM 837 O O . PHE A 1 108 ? 22.803 10.202 0.406 1.00 25.07 108 PHE A O 1
ATOM 845 N N . ASP A 1 109 ? 24.368 8.577 0.540 1.00 25.81 109 ASP A N 1
ATOM 846 C CA . ASP A 1 109 ? 25.454 9.457 0.113 1.00 33.28 109 ASP A CA 1
ATOM 847 C C . ASP A 1 109 ? 26.418 8.730 -0.814 1.00 30.50 109 ASP A C 1
ATOM 848 O O . ASP A 1 109 ? 26.838 7.596 -0.554 1.00 25.46 109 ASP A O 1
ATOM 853 N N . VAL A 1 110 ? 26.742 9.389 -1.915 1.00 27.66 110 VAL A N 1
ATOM 854 C CA . VAL A 1 110 ? 27.675 8.843 -2.885 1.00 33.52 110 VAL A CA 1
ATOM 855 C C . VAL A 1 110 ? 29.088 8.800 -2.316 1.00 35.25 110 VAL A C 1
ATOM 856 O O . VAL A 1 110 ? 29.574 9.782 -1.774 1.00 33.97 110 VAL A O 1
ATOM 860 N N . GLU A 1 111 ? 29.739 7.652 -2.439 1.00 36.28 111 GLU A N 1
ATOM 861 C CA . GLU A 1 111 ? 31.154 7.551 -2.126 1.00 38.38 111 GLU A CA 1
ATOM 862 C C . GLU A 1 111 ? 31.926 7.293 -3.423 1.00 34.94 111 GLU A C 1
ATOM 863 O O . GLU A 1 111 ? 31.336 6.901 -4.432 1.00 36.56 111 GLU A O 1
ATOM 869 N N . PRO A 1 112 ? 33.242 7.539 -3.413 1.00 35.28 112 PRO A N 1
ATOM 870 C CA . PRO A 1 112 ? 34.018 7.319 -4.638 1.00 42.00 112 PRO A CA 1
ATOM 871 C C . PRO A 1 112 ? 33.710 5.985 -5.333 1.00 50.44 112 PRO A C 1
ATOM 872 O O . PRO A 1 112 ? 33.807 5.903 -6.556 1.00 52.37 112 PRO A O 1
ATOM 876 N N . SER A 1 113 ? 33.326 4.962 -4.576 1.00 48.95 113 SER A N 1
ATOM 877 C CA . SER A 1 113 ? 32.850 3.726 -5.190 1.00 49.47 113 SER A CA 1
ATOM 878 C C . SER A 1 113 ? 31.350 3.490 -4.962 1.00 48.37 113 SER A C 1
ATOM 879 O O . SER A 1 113 ? 30.525 3.769 -5.835 1.00 58.83 113 SER A O 1
ATOM 882 N N . GLY A 1 114 ? 30.991 2.984 -3.792 1.00 33.53 114 GLY A N 1
ATOM 883 C CA . GLY A 1 114 ? 29.607 2.622 -3.544 1.00 31.54 114 GLY A CA 1
ATOM 884 C C . GLY A 1 114 ? 28.710 3.740 -3.032 1.00 30.33 114 GLY A C 1
ATOM 885 O O . GLY A 1 114 ? 28.832 4.899 -3.434 1.00 30.38 114 GLY A O 1
ATOM 886 N N . THR A 1 115 ? 27.792 3.365 -2.145 1.00 24.36 115 THR A N 1
ATOM 887 C CA . THR A 1 115 ? 26.832 4.279 -1.552 1.00 24.82 115 THR A CA 1
ATOM 888 C C . THR A 1 115 ? 26.884 4.077 -0.049 1.00 28.44 115 THR A C 1
ATOM 889 O O . THR A 1 115 ? 26.897 2.935 0.420 1.00 29.26 115 THR A O 1
ATOM 893 N N . ARG A 1 116 ? 26.919 5.159 0.720 1.00 18.29 116 ARG A N 1
ATOM 894 C CA . ARG A 1 116 ? 26.770 5.002 2.151 1.00 22.69 116 ARG A CA 1
ATOM 895 C C . ARG A 1 116 ? 25.301 5.215 2.501 1.00 18.37 116 ARG A C 1
ATOM 896 O O . ARG A 1 116 ? 24.662 6.134 2.004 1.00 24.61 116 ARG A O 1
ATOM 912 N N . VAL A 1 118 ? 22.562 5.470 5.761 1.00 21.59 118 VAL A N 1
ATOM 913 C CA . VAL A 1 118 ? 22.369 5.552 7.207 1.00 24.64 118 VAL A CA 1
ATOM 914 C C . VAL A 1 118 ? 20.875 5.463 7.513 1.00 23.12 118 VAL A C 1
ATOM 915 O O . VAL A 1 118 ? 20.078 6.283 7.046 1.00 19.84 118 VAL A O 1
ATOM 919 N N . PHE A 1 119 ? 20.502 4.444 8.278 1.00 19.13 119 PHE A N 1
ATOM 920 C CA . PHE A 1 119 ? 19.113 4.191 8.609 1.00 16.00 119 PHE A CA 1
ATOM 921 C C . PHE A 1 119 ? 18.941 4.516 10.084 1.00 20.51 119 PHE A C 1
ATOM 922 O O . PHE A 1 119 ? 19.618 3.943 10.936 1.00 22.48 119 PHE A O 1
ATOM 930 N N . THR A 1 120 ? 18.064 5.466 10.373 1.00 18.00 120 THR A N 1
ATOM 931 C CA . THR A 1 120 ? 17.819 5.891 11.747 1.00 21.18 120 THR A CA 1
ATOM 932 C C . THR A 1 120 ? 16.349 5.701 12.071 1.00 18.34 120 THR A C 1
ATOM 933 O O . THR A 1 120 ? 15.477 6.131 11.320 1.00 18.80 120 THR A O 1
ATOM 937 N N . GLU A 1 121 ? 16.059 5.062 13.191 1.00 18.88 121 GLU A N 1
ATOM 938 C CA . GLU A 1 121 ? 14.669 4.855 13.546 1.00 17.21 121 GLU A CA 1
ATOM 939 C C . GLU A 1 121 ? 14.469 5.386 14.951 1.00 13.99 121 GLU A C 1
ATOM 940 O O . GLU A 1 121 ? 15.244 5.078 15.856 1.00 18.84 121 GLU A O 1
ATOM 946 N N . GLN A 1 122 ? 13.459 6.231 15.092 1.00 15.76 122 GLN A N 1
ATOM 947 C CA . GLN A 1 122 ? 13.042 6.767 16.373 1.00 18.87 122 GLN A CA 1
ATOM 948 C C . GLN A 1 122 ? 11.696 6.105 16.626 1.00 18.59 122 GLN A C 1
ATOM 949 O O . GLN A 1 122 ? 10.751 6.309 15.859 1.00 16.11 122 GLN A O 1
ATOM 955 N N . VAL A 1 123 ? 11.632 5.264 17.653 1.00 18.68 123 VAL A N 1
ATOM 956 C CA . VAL A 1 123 ? 10.468 4.405 17.831 1.00 17.91 123 VAL A CA 1
ATOM 957 C C . VAL A 1 123 ? 9.876 4.544 19.234 1.00 17.00 123 VAL A C 1
ATOM 958 O O . VAL A 1 123 ? 10.565 4.910 20.171 1.00 18.28 123 VAL A O 1
ATOM 962 N N . VAL A 1 124 ? 8.584 4.271 19.348 1.00 17.53 124 VAL A N 1
ATOM 963 C CA . VAL A 1 124 ? 7.934 4.152 20.640 1.00 18.38 124 VAL A CA 1
ATOM 964 C C . VAL A 1 124 ? 7.240 2.783 20.678 1.00 20.13 124 VAL A C 1
ATOM 965 O O . VAL A 1 124 ? 6.496 2.428 19.763 1.00 17.93 124 VAL A O 1
ATOM 969 N N . PHE A 1 125 ? 7.536 2.017 21.721 1.00 17.92 125 PHE A N 1
ATOM 970 C CA . PHE A 1 125 ? 6.905 0.726 21.980 1.00 19.49 125 PHE A CA 1
ATOM 971 C C . PHE A 1 125 ? 5.786 0.868 23.010 1.00 23.79 125 PHE A C 1
ATOM 972 O O . PHE A 1 125 ? 5.951 1.538 24.040 1.00 21.38 125 PHE A O 1
ATOM 980 N N . LEU A 1 126 ? 4.653 0.229 22.726 1.00 21.22 126 LEU A N 1
ATOM 981 C CA . LEU A 1 126 ? 3.413 0.524 23.430 1.00 22.50 126 LEU A CA 1
ATOM 982 C C . LEU A 1 126 ? 2.901 -0.569 24.359 1.00 25.59 126 LEU A C 1
ATOM 983 O O . LEU A 1 126 ? 2.882 -1.749 24.009 1.00 24.30 126 LEU A O 1
ATOM 988 N N . ASP A 1 127 ? 2.481 -0.133 25.545 1.00 23.26 127 ASP A N 1
ATOM 989 C CA . ASP A 1 127 ? 1.661 -0.946 26.443 1.00 27.57 127 ASP A CA 1
ATOM 990 C C . ASP A 1 127 ? 2.317 -2.248 26.846 1.00 29.62 127 ASP A C 1
ATOM 991 O O . ASP A 1 127 ? 1.660 -3.283 26.983 1.00 28.98 127 ASP A O 1
ATOM 996 N N . GLY A 1 128 ? 3.627 -2.182 27.049 1.00 28.44 128 GLY A N 1
ATOM 997 C CA . GLY A 1 128 ? 4.375 -3.331 27.513 1.00 32.46 128 GLY A CA 1
ATOM 998 C C . GLY A 1 128 ? 4.855 -4.277 26.433 1.00 37.01 128 GLY A C 1
ATOM 999 O O . GLY A 1 128 ? 5.401 -5.332 26.748 1.00 38.17 128 GLY A O 1
ATOM 1000 N N . TYR A 1 129 ? 4.666 -3.926 25.162 1.00 35.05 129 TYR A N 1
ATOM 1001 C CA . TYR A 1 129 ? 5.237 -4.752 24.115 1.00 31.01 129 TYR A CA 1
ATOM 1002 C C . TYR A 1 129 ? 6.723 -4.915 24.413 1.00 36.11 129 TYR A C 1
ATOM 1003 O O . TYR A 1 129 ? 7.435 -3.932 24.573 1.00 38.37 129 TYR A O 1
ATOM 1012 N N . GLY A 1 130 ? 7.180 -6.159 24.514 1.00 37.58 130 GLY A N 1
ATOM 1013 C CA . GLY A 1 130 ? 8.559 -6.427 24.884 1.00 39.79 130 GLY A CA 1
ATOM 1014 C C . GLY A 1 130 ? 9.499 -6.484 23.691 1.00 38.82 130 GLY A C 1
ATOM 1015 O O . GLY A 1 130 ? 9.798 -7.571 23.181 1.00 38.34 130 GLY A O 1
ATOM 1016 N N . ASP A 1 131 ? 9.978 -5.324 23.243 1.00 31.12 131 ASP A N 1
ATOM 1017 C CA . ASP A 1 131 ? 10.926 -5.309 22.125 1.00 29.74 131 ASP A CA 1
ATOM 1018 C C . ASP A 1 131 ? 12.257 -6.011 22.445 1.00 34.86 131 ASP A C 1
ATOM 1019 O O . ASP A 1 131 ? 12.695 -6.907 21.719 1.00 33.68 131 ASP A O 1
ATOM 1024 N N . ASN A 1 132 ? 12.903 -5.578 23.524 1.00 33.17 132 ASN A N 1
ATOM 1025 C CA . ASN A 1 132 ? 14.183 -6.140 23.952 1.00 39.95 132 ASN A CA 1
ATOM 1026 C C . ASN A 1 132 ? 15.258 -6.229 22.860 1.00 37.88 132 ASN A C 1
ATOM 1027 O O . ASN A 1 132 ? 16.031 -7.180 22.846 1.00 38.23 132 ASN A O 1
ATOM 1032 N N . GLY A 1 133 ? 15.311 -5.251 21.957 1.00 38.12 133 GLY A N 1
ATOM 1033 C CA . GLY A 1 133 ? 16.353 -5.216 20.937 1.00 33.98 133 GLY A CA 1
ATOM 1034 C C . GLY A 1 133 ? 15.990 -5.856 19.606 1.00 30.63 133 GLY A C 1
ATOM 1035 O O . GLY A 1 133 ? 16.778 -5.831 18.661 1.00 30.90 133 GLY A O 1
ATOM 1036 N N . ALA A 1 134 ? 14.784 -6.405 19.519 1.00 28.65 134 ALA A N 1
ATOM 1037 C CA . ALA A 1 134 ? 14.357 -7.179 18.354 1.00 29.27 134 ALA A CA 1
ATOM 1038 C C . ALA A 1 134 ? 14.151 -6.332 17.095 1.00 30.81 134 ALA A C 1
ATOM 1039 O O . ALA A 1 134 ? 14.369 -6.810 15.980 1.00 27.63 134 ALA A O 1
ATOM 1041 N N . ARG A 1 135 ? 13.711 -5.086 17.266 1.00 26.88 135 ARG A N 1
ATOM 1042 C CA . ARG A 1 135 ? 13.462 -4.222 16.118 1.00 28.37 135 ARG A CA 1
ATOM 1043 C C . ARG A 1 135 ? 14.794 -3.870 15.455 1.00 23.44 135 ARG A C 1
ATOM 1044 O O . ARG A 1 135 ? 14.913 -3.927 14.240 1.00 23.99 135 ARG A O 1
ATOM 1052 N N . LEU A 1 136 ? 15.795 -3.534 16.258 1.00 25.45 136 LEU A N 1
ATOM 1053 C CA . LEU A 1 136 ? 17.125 -3.274 15.719 1.00 26.97 136 LEU A CA 1
ATOM 1054 C C . LEU A 1 136 ? 17.656 -4.527 15.022 1.00 25.95 136 LEU A C 1
ATOM 1055 O O . LEU A 1 136 ? 18.073 -4.477 13.870 1.00 25.82 136 LEU A O 1
ATOM 1060 N N . GLN A 1 137 ? 17.622 -5.660 15.710 1.00 25.27 137 GLN A N 1
ATOM 1061 C CA . GLN A 1 137 ? 18.093 -6.906 15.103 1.00 27.32 137 GLN A CA 1
ATOM 1062 C C . GLN A 1 137 ? 17.378 -7.274 13.793 1.00 25.90 137 GLN A C 1
ATOM 1063 O O . GLN A 1 137 ? 18.010 -7.701 12.831 1.00 32.00 137 GLN A O 1
ATOM 1069 N N . GLY A 1 138 ? 16.067 -7.094 13.751 1.00 21.90 138 GLY A N 1
ATOM 1070 C CA . GLY A 1 138 ? 15.302 -7.384 12.555 1.00 27.06 138 GLY A CA 1
ATOM 1071 C C . GLY A 1 138 ? 15.592 -6.433 11.413 1.00 24.15 138 GLY A C 1
ATOM 1072 O O . GLY A 1 138 ? 15.509 -6.804 10.238 1.00 20.72 138 GLY A O 1
ATOM 1073 N N . THR A 1 139 ? 15.920 -5.192 11.755 1.00 23.23 139 THR A N 1
ATOM 1074 C CA . THR A 1 139 ? 16.236 -4.203 10.737 1.00 22.57 139 THR A CA 1
ATOM 1075 C C . THR A 1 139 ? 17.616 -4.480 10.148 1.00 22.81 139 THR A C 1
ATOM 1076 O O . THR A 1 139 ? 17.816 -4.340 8.949 1.00 22.02 139 THR A O 1
ATOM 1080 N N . GLU A 1 140 ? 18.554 -4.912 10.988 1.00 21.01 140 GLU A N 1
ATOM 1081 C CA . GLU A 1 140 ? 19.867 -5.321 10.508 1.00 24.25 140 GLU A CA 1
ATOM 1082 C C . GLU A 1 140 ? 19.727 -6.450 9.482 1.00 28.15 140 GLU A C 1
ATOM 1083 O O . GLU A 1 140 ? 20.391 -6.466 8.441 1.00 28.29 140 GLU A O 1
ATOM 1089 N N . ILE A 1 141 ? 18.860 -7.405 9.791 1.00 27.78 141 ILE A N 1
ATOM 1090 C CA . ILE A 1 141 ? 18.632 -8.534 8.898 1.00 24.28 141 ILE A CA 1
ATOM 1091 C C . ILE A 1 141 ? 17.937 -8.083 7.615 1.00 23.54 141 ILE A C 1
ATOM 1092 O O . ILE A 1 141 ? 18.302 -8.511 6.518 1.00 24.69 141 ILE A O 1
ATOM 1097 N N . GLY A 1 142 ? 16.948 -7.209 7.753 1.00 21.56 142 GLY A N 1
ATOM 1098 C CA . GLY A 1 142 ? 16.246 -6.649 6.608 1.00 23.25 142 GLY A CA 1
ATOM 1099 C C . GLY A 1 142 ? 17.189 -5.907 5.677 1.00 26.13 142 GLY A C 1
ATOM 1100 O O . GLY A 1 142 ? 17.131 -6.043 4.451 1.00 20.79 142 GLY A O 1
ATOM 1101 N N . LEU A 1 143 ? 18.077 -5.116 6.256 1.00 20.64 143 LEU A N 1
ATOM 1102 C CA . LEU A 1 143 ? 19.062 -4.423 5.442 1.00 19.24 143 LEU A CA 1
ATOM 1103 C C . LEU A 1 143 ? 20.094 -5.380 4.791 1.00 22.26 143 LEU A C 1
ATOM 1104 O O . LEU A 1 143 ? 20.583 -5.111 3.687 1.00 23.03 143 LEU A O 1
ATOM 1109 N N . ASP A 1 144 ? 20.407 -6.491 5.455 1.00 23.61 144 ASP A N 1
ATOM 1110 C CA . ASP A 1 144 ? 21.181 -7.574 4.825 1.00 24.34 144 ASP A CA 1
ATOM 1111 C C . ASP A 1 144 ? 20.453 -8.107 3.598 1.00 23.33 144 ASP A C 1
ATOM 1112 O O . ASP A 1 144 ? 21.073 -8.417 2.582 1.00 22.98 144 ASP A O 1
ATOM 1117 N N . ASN A 1 145 ? 19.133 -8.214 3.686 1.00 21.35 145 ASN A N 1
ATOM 1118 C CA . ASN A 1 145 ? 18.353 -8.667 2.536 1.00 21.64 145 ASN A CA 1
ATOM 1119 C C . ASN A 1 145 ? 18.341 -7.676 1.367 1.00 20.60 145 ASN A C 1
ATOM 1120 O O . ASN A 1 145 ? 18.366 -8.075 0.191 1.00 16.02 145 ASN A O 1
ATOM 1125 N N . LEU A 1 146 ? 18.286 -6.385 1.685 1.00 19.09 146 LEU A N 1
ATOM 1126 C CA . LEU A 1 146 ? 18.428 -5.357 0.660 1.00 18.19 146 LEU A CA 1
ATOM 1127 C C . LEU A 1 146 ? 19.765 -5.508 -0.068 1.00 20.34 146 LEU A C 1
ATOM 1128 O O . LEU A 1 146 ? 19.831 -5.414 -1.296 1.00 17.68 146 LEU A O 1
ATOM 1133 N N . GLU A 1 147 ? 20.828 -5.740 0.692 1.00 19.73 147 GLU A N 1
ATOM 1134 C CA . GLU A 1 147 ? 22.147 -5.915 0.091 1.00 20.31 147 GLU A CA 1
ATOM 1135 C C . GLU A 1 147 ? 22.200 -7.133 -0.831 1.00 22.47 147 GLU A C 1
ATOM 1136 O O . GLU A 1 147 ? 22.760 -7.060 -1.926 1.00 22.71 147 GLU A O 1
ATOM 1142 N N . LEU A 1 148 ? 21.634 -8.256 -0.393 1.00 20.51 148 LEU A N 1
ATOM 1143 C CA . LEU A 1 148 ? 21.611 -9.453 -1.237 1.00 22.69 148 LEU A CA 1
ATOM 1144 C C . LEU A 1 148 ? 20.777 -9.213 -2.489 1.00 20.14 148 LEU A C 1
ATOM 1145 O O . LEU A 1 148 ? 21.139 -9.639 -3.576 1.00 19.99 148 LEU A O 1
ATOM 1150 N N . PHE A 1 149 ? 19.670 -8.500 -2.335 1.00 19.76 149 PHE A N 1
ATOM 1151 C CA . PHE A 1 149 ? 18.814 -8.165 -3.468 1.00 14.35 149 PHE A CA 1
ATOM 1152 C C . PHE A 1 149 ? 19.580 -7.370 -4.523 1.00 18.31 149 PHE A C 1
ATOM 1153 O O . PHE A 1 149 ? 19.500 -7.680 -5.713 1.00 21.31 149 PHE A O 1
ATOM 1161 N N . LEU A 1 150 ? 20.317 -6.351 -4.073 1.00 19.70 150 LEU A N 1
ATOM 1162 C CA . LEU A 1 150 ? 21.152 -5.534 -4.960 1.00 18.72 150 LEU A CA 1
ATOM 1163 C C . LEU A 1 150 ? 22.241 -6.359 -5.651 1.00 23.42 150 LEU A C 1
ATOM 1164 O O . LEU A 1 150 ? 22.488 -6.187 -6.833 1.00 21.59 150 LEU A O 1
ATOM 1169 N N . VAL A 1 151 ? 22.902 -7.229 -4.894 1.00 22.71 151 VAL A N 1
ATOM 1170 C CA . VAL A 1 151 ? 23.926 -8.114 -5.458 1.00 26.78 151 VAL A CA 1
ATOM 1171 C C . VAL A 1 151 ? 23.369 -9.010 -6.560 1.00 25.26 151 VAL A C 1
ATOM 1172 O O . VAL A 1 151 ? 24.004 -9.214 -7.592 1.00 26.88 151 VAL A O 1
ATOM 1176 N N . ARG A 1 152 ? 22.178 -9.543 -6.339 1.00 23.38 152 ARG A N 1
ATOM 1177 C CA . ARG A 1 152 ? 21.614 -10.503 -7.268 1.00 25.18 152 ARG A CA 1
ATOM 1178 C C . ARG A 1 152 ? 20.956 -9.880 -8.495 1.00 32.33 152 ARG A C 1
ATOM 1179 O O . ARG A 1 152 ? 20.648 -10.579 -9.453 1.00 33.54 152 ARG A O 1
ATOM 1187 N N . GLU A 1 153 ? 20.765 -8.562 -8.496 1.00 29.70 153 GLU A N 1
ATOM 1188 C CA . GLU A 1 153 ? 20.276 -7.920 -9.721 1.00 35.28 153 GLU A CA 1
ATOM 1189 C C . GLU A 1 153 ? 21.412 -7.270 -10.536 1.00 33.47 153 GLU A C 1
ATOM 1190 O O . GLU A 1 153 ? 21.195 -6.801 -11.646 1.00 43.81 153 GLU A O 1
ATOM 1196 N N . THR A 1 154 ? 22.618 -7.267 -9.971 1.00 39.52 154 THR A N 1
ATOM 1197 C CA . THR A 1 154 ? 23.833 -6.819 -10.659 1.00 52.81 154 THR A CA 1
ATOM 1198 C C . THR A 1 154 ? 23.817 -7.125 -12.158 1.00 60.10 154 THR A C 1
ATOM 1199 O O . THR A 1 154 ? 24.389 -6.383 -12.962 1.00 63.98 154 THR A O 1
ATOM 1203 N N . THR B 1 3 ? 22.733 21.095 0.062 1.00 62.18 3 THR B N 1
ATOM 1204 C CA . THR B 1 3 ? 23.511 20.273 0.986 1.00 64.78 3 THR B CA 1
ATOM 1205 C C . THR B 1 3 ? 22.616 19.559 2.012 1.00 58.28 3 THR B C 1
ATOM 1206 O O . THR B 1 3 ? 22.195 20.144 3.016 1.00 54.68 3 THR B O 1
ATOM 1210 N N . ARG B 1 4 ? 22.341 18.283 1.748 1.00 50.44 4 ARG B N 1
ATOM 1211 C CA . ARG B 1 4 ? 21.350 17.530 2.507 1.00 43.24 4 ARG B CA 1
ATOM 1212 C C . ARG B 1 4 ? 21.935 16.875 3.754 1.00 40.37 4 ARG B C 1
ATOM 1213 O O . ARG B 1 4 ? 23.050 16.344 3.734 1.00 40.31 4 ARG B O 1
ATOM 1221 N N . SER B 1 5 ? 21.164 16.899 4.834 1.00 30.59 5 SER B N 1
ATOM 1222 C CA . SER B 1 5 ? 21.639 16.385 6.105 1.00 30.96 5 SER B CA 1
ATOM 1223 C C . SER B 1 5 ? 20.482 16.275 7.080 1.00 29.67 5 SER B C 1
ATOM 1224 O O . SER B 1 5 ? 19.400 16.819 6.840 1.00 26.95 5 SER B O 1
ATOM 1227 N N . ALA B 1 6 ? 20.716 15.562 8.178 1.00 24.47 6 ALA B N 1
ATOM 1228 C CA . ALA B 1 6 ? 19.664 15.303 9.151 1.00 25.92 6 ALA B CA 1
ATOM 1229 C C . ALA B 1 6 ? 20.247 15.220 10.557 1.00 27.98 6 ALA B C 1
ATOM 1230 O O . ALA B 1 6 ? 21.254 14.555 10.792 1.00 32.49 6 ALA B O 1
ATOM 1232 N N . GLU B 1 7 ? 19.615 15.910 11.488 1.00 21.50 7 GLU B N 1
ATOM 1233 C CA . GLU B 1 7 ? 20.045 15.888 12.875 1.00 23.29 7 GLU B CA 1
ATOM 1234 C C . GLU B 1 7 ? 18.885 15.343 13.694 1.00 20.63 7 GLU B C 1
ATOM 1235 O O . GLU B 1 7 ? 17.792 15.883 13.634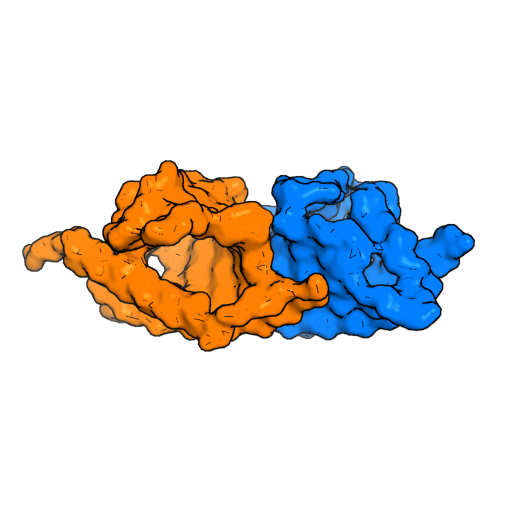 1.00 20.17 7 GLU B O 1
ATOM 1241 N N . HIS B 1 8 ? 19.126 14.283 14.461 1.00 21.59 8 HIS B N 1
ATOM 1242 C CA . HIS B 1 8 ? 18.068 13.668 15.255 1.00 21.69 8 HIS B CA 1
ATOM 1243 C C . HIS B 1 8 ? 18.205 14.010 16.715 1.00 24.57 8 HIS B C 1
ATOM 1244 O O . HIS B 1 8 ? 19.302 14.084 17.247 1.00 26.50 8 HIS B O 1
ATOM 1251 N N . THR B 1 9 ? 17.074 14.201 17.370 1.00 26.23 9 THR B N 1
ATOM 1252 C CA . THR B 1 9 ? 17.082 14.368 18.807 1.00 22.18 9 THR B CA 1
ATOM 1253 C C . THR B 1 9 ? 15.715 14.010 19.380 1.00 24.23 9 THR B C 1
ATOM 1254 O O . THR B 1 9 ? 14.728 13.861 18.654 1.00 18.18 9 THR B O 1
ATOM 1258 N N . THR B 1 10 ? 15.687 13.832 20.693 1.00 24.13 10 THR B N 1
ATOM 1259 C CA . THR B 1 10 ? 14.484 13.501 21.427 1.00 25.06 10 THR B CA 1
ATOM 1260 C C . THR B 1 10 ? 14.454 14.443 22.621 1.00 27.06 10 THR B C 1
ATOM 1261 O O . THR B 1 10 ? 15.486 14.681 23.247 1.00 30.01 10 THR B O 1
ATOM 1265 N N . PHE B 1 11 ? 13.301 15.031 22.909 1.00 27.36 11 PHE B N 1
ATOM 1266 C CA . PHE B 1 11 ? 13.154 15.755 24.167 1.00 26.02 11 PHE B CA 1
ATOM 1267 C C . PHE B 1 11 ? 11.866 15.364 24.892 1.00 26.45 11 PHE B C 1
ATOM 1268 O O . PHE B 1 11 ? 10.914 14.870 24.276 1.00 23.20 11 PHE B O 1
ATOM 1276 N N . VAL B 1 12 ? 11.862 15.560 26.207 1.00 25.54 12 VAL B N 1
ATOM 1277 C CA . VAL B 1 12 ? 10.719 15.221 27.047 1.00 25.68 12 VAL B CA 1
ATOM 1278 C C . VAL B 1 12 ? 10.330 16.413 27.917 1.00 27.77 12 VAL B C 1
ATOM 1279 O O . VAL B 1 12 ? 11.183 17.045 28.533 1.00 30.38 12 VAL B O 1
ATOM 1283 N N . ILE B 1 13 ? 9.040 16.722 27.940 1.00 23.74 13 ILE B N 1
ATOM 1284 C CA . ILE B 1 13 ? 8.492 17.708 28.867 1.00 26.26 13 ILE B CA 1
ATOM 1285 C C . ILE B 1 13 ? 7.442 17.030 29.739 1.00 29.20 13 ILE B C 1
ATOM 1286 O O . ILE B 1 13 ? 6.510 16.404 29.227 1.00 25.71 13 ILE B O 1
ATOM 1291 N N . GLU B 1 14 ? 7.600 17.148 31.055 1.00 27.83 14 GLU B N 1
ATOM 1292 C CA . GLU B 1 14 ? 6.623 16.626 31.995 1.00 32.51 14 GLU B CA 1
ATOM 1293 C C . GLU B 1 14 ? 6.030 17.792 32.771 1.00 36.69 14 GLU B C 1
ATOM 1294 O O . GLU B 1 14 ? 6.768 18.640 33.275 1.00 33.54 14 GLU B O 1
ATOM 1300 N N . ARG B 1 15 ? 4.701 17.835 32.847 1.00 36.57 15 ARG B N 1
ATOM 1301 C CA . ARG B 1 15 ? 3.995 18.849 33.618 1.00 33.19 15 ARG B CA 1
ATOM 1302 C C . ARG B 1 15 ? 3.007 18.182 34.560 1.00 35.72 15 ARG B C 1
ATOM 1303 O O . ARG B 1 15 ? 2.466 17.124 34.249 1.00 29.63 15 ARG B O 1
ATOM 1311 N N . ARG B 1 16 ? 2.777 18.802 35.712 1.00 31.43 16 ARG B N 1
ATOM 1312 C CA . ARG B 1 16 ? 1.658 18.428 36.573 1.00 34.70 16 ARG B CA 1
ATOM 1313 C C . ARG B 1 16 ? 0.579 19.481 36.397 1.00 34.00 16 ARG B C 1
ATOM 1314 O O . ARG B 1 16 ? 0.787 20.644 36.735 1.00 35.56 16 ARG B O 1
ATOM 1322 N N . LEU B 1 17 ? -0.560 19.080 35.844 1.00 29.75 17 LEU B N 1
ATOM 1323 C CA . LEU B 1 17 ? -1.637 20.016 35.544 1.00 29.43 17 LEU B CA 1
ATOM 1324 C C . LEU B 1 17 ? -2.690 19.991 36.649 1.00 32.15 17 LEU B C 1
ATOM 1325 O O . LEU B 1 17 ? -3.068 18.924 37.117 1.00 36.86 17 LEU B O 1
ATOM 1330 N N . THR B 1 18 ? -3.171 21.165 37.053 1.00 30.85 18 THR B N 1
ATOM 1331 C CA . THR B 1 18 ? -4.174 21.245 38.122 1.00 28.40 18 THR B CA 1
ATOM 1332 C C . THR B 1 18 ? -5.599 21.098 37.572 1.00 32.52 18 THR B C 1
ATOM 1333 O O . THR B 1 18 ? -6.497 21.872 37.905 1.00 31.78 18 THR B O 1
ATOM 1337 N N . ALA B 1 19 ? -5.790 20.102 36.710 1.00 30.75 19 ALA B N 1
ATOM 1338 C CA . ALA B 1 19 ? -7.080 19.843 36.083 1.00 28.04 19 ALA B CA 1
ATOM 1339 C C . ALA B 1 19 ? -7.261 18.333 35.972 1.00 28.31 19 ALA B C 1
ATOM 1340 O O . ALA B 1 19 ? -6.275 17.605 35.899 1.00 33.34 19 ALA B O 1
ATOM 1342 N N . PRO B 1 20 ? -8.520 17.860 35.976 1.00 36.25 20 PRO B N 1
ATOM 1343 C CA . PRO B 1 20 ? -8.800 16.422 35.835 1.00 36.00 20 PRO B CA 1
ATOM 1344 C C . PRO B 1 20 ? -8.533 15.954 34.412 1.00 30.01 20 PRO B C 1
ATOM 1345 O O . PRO B 1 20 ? -8.690 16.749 33.474 1.00 31.27 20 PRO B O 1
ATOM 1349 N N . VAL B 1 21 ? -8.164 14.684 34.256 1.00 29.53 21 VAL B N 1
ATOM 1350 C CA . VAL B 1 21 ? -7.687 14.172 32.970 1.00 28.10 21 VAL B CA 1
ATOM 1351 C C . VAL B 1 21 ? -8.695 14.322 31.829 1.00 30.22 21 VAL B C 1
ATOM 1352 O O . VAL B 1 21 ? -8.310 14.587 30.690 1.00 33.13 21 VAL B O 1
ATOM 1356 N N . ALA B 1 22 ? -9.979 14.150 32.129 1.00 28.53 22 ALA B N 1
ATOM 1357 C CA . ALA B 1 22 ? -11.023 14.305 31.117 1.00 32.63 22 ALA B CA 1
ATOM 1358 C C . ALA B 1 22 ? -10.962 15.693 30.481 1.00 29.18 22 ALA B C 1
ATOM 1359 O O . ALA B 1 22 ? -11.068 15.839 29.264 1.00 25.71 22 ALA B O 1
ATOM 1361 N N . ARG B 1 23 ? -10.809 16.710 31.318 1.00 25.00 23 ARG B N 1
ATOM 1362 C CA . ARG B 1 23 ? -10.777 18.084 30.839 1.00 29.84 23 ARG B CA 1
ATOM 1363 C C . ARG B 1 23 ? -9.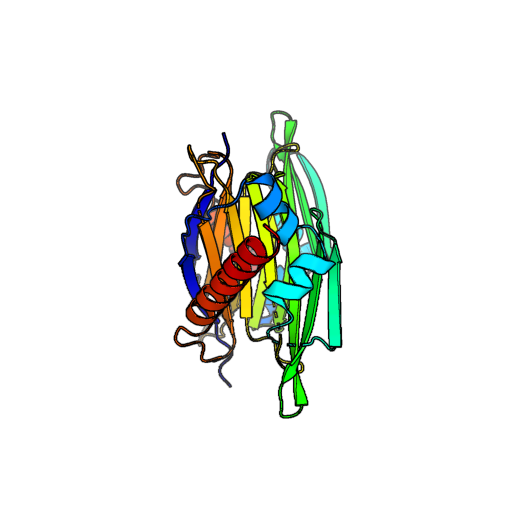491 18.346 30.072 1.00 26.38 23 ARG B C 1
ATOM 1364 O O . ARG B 1 23 ? -9.504 18.990 29.022 1.00 23.03 23 ARG B O 1
ATOM 1372 N N . VAL B 1 24 ? -8.382 17.831 30.594 1.00 28.24 24 VAL B N 1
ATOM 1373 C CA . VAL B 1 24 ? -7.094 17.987 29.938 1.00 24.52 24 VAL B CA 1
ATOM 1374 C C . VAL B 1 24 ? -7.133 17.355 28.555 1.00 24.45 24 VAL B C 1
ATOM 1375 O O . VAL B 1 24 ? -6.716 17.962 27.577 1.00 23.14 24 VAL B O 1
ATOM 1379 N N . PHE B 1 25 ? -7.680 16.147 28.464 1.00 24.04 25 PHE B N 1
ATOM 1380 C CA . PHE B 1 25 ? -7.742 15.459 27.179 1.00 25.29 25 PHE B CA 1
ATOM 1381 C C . PHE B 1 25 ? -8.655 16.179 26.177 1.00 25.17 25 PHE B C 1
ATOM 1382 O O . PHE B 1 25 ? -8.344 16.247 24.983 1.00 24.53 25 PHE B O 1
ATOM 1390 N N . ARG B 1 26 ? -9.760 16.745 26.655 1.00 26.78 26 ARG B N 1
ATOM 1391 C CA . ARG B 1 26 ? -10.662 17.483 25.767 1.00 24.66 26 ARG B CA 1
ATOM 1392 C C . ARG B 1 26 ? -10.014 18.750 25.204 1.00 26.01 26 ARG B C 1
ATOM 1393 O O . ARG B 1 26 ? -10.409 19.241 24.150 1.00 26.66 26 ARG B O 1
ATOM 1401 N N . ALA B 1 27 ? -9.026 19.288 25.902 1.00 26.55 27 ALA B N 1
ATOM 1402 C CA . ALA B 1 27 ? -8.311 20.450 25.367 1.00 23.95 27 ALA B CA 1
ATOM 1403 C C . ALA B 1 27 ? -7.491 20.065 24.130 1.00 26.45 27 ALA B C 1
ATOM 1404 O O . ALA B 1 27 ? -7.166 20.917 23.302 1.00 24.56 27 ALA B O 1
ATOM 1406 N N . TRP B 1 28 ? -7.160 18.782 24.010 1.00 20.95 28 TRP B N 1
ATOM 1407 C CA . TRP B 1 28 ? -6.421 18.273 22.841 1.00 17.40 28 TRP B CA 1
ATOM 1408 C C . TRP B 1 28 ? -7.373 17.746 21.773 1.00 22.94 28 TRP B C 1
ATOM 1409 O O . TRP B 1 28 ? -7.057 17.744 20.583 1.00 24.72 28 TRP B O 1
ATOM 1420 N N . SER B 1 29 ? -8.529 17.264 22.202 1.00 20.99 29 SER B N 1
ATOM 1421 C CA . SER B 1 29 ? -9.394 16.512 21.299 1.00 25.13 29 SER B CA 1
ATOM 1422 C C . SER B 1 29 ? -10.430 17.399 20.629 1.00 26.95 29 SER B C 1
ATOM 1423 O O . SER B 1 29 ? -11.064 16.993 19.656 1.00 29.76 29 SER B O 1
ATOM 1426 N N . THR B 1 30 ? -10.593 18.617 21.145 1.00 25.02 30 THR B N 1
ATOM 1427 C CA . THR B 1 30 ? -11.656 19.504 20.686 1.00 29.67 30 THR B CA 1
ATOM 1428 C C . THR B 1 30 ? -11.072 20.597 19.809 1.00 27.67 30 THR B C 1
ATOM 1429 O O . THR B 1 30 ? -10.306 21.416 20.288 1.00 26.11 30 THR B O 1
ATOM 1433 N N . PRO B 1 31 ? -11.432 20.612 18.520 1.00 29.70 31 PRO B N 1
ATOM 1434 C CA . PRO B 1 31 ? -10.875 21.601 17.590 1.00 27.23 31 PRO B CA 1
ATOM 1435 C C . PRO B 1 31 ? -10.931 23.039 18.124 1.00 28.88 31 PRO B C 1
ATOM 1436 O O . PRO B 1 31 ? -9.913 23.730 18.085 1.00 26.40 31 PRO B O 1
ATOM 1440 N N . GLU B 1 32 ? -12.079 23.481 18.626 1.00 34.44 32 GLU B N 1
ATOM 1441 C CA . GLU B 1 32 ? -12.187 24.866 19.077 1.00 35.62 32 GLU B CA 1
ATOM 1442 C C . GLU B 1 32 ? -11.296 25.138 20.282 1.00 32.99 32 GLU B C 1
ATOM 1443 O O . GLU B 1 32 ? -10.793 26.248 20.448 1.00 35.29 32 GLU B O 1
ATOM 1449 N N . SER B 1 33 ? -11.087 24.128 21.122 1.00 29.68 33 SER B N 1
ATOM 1450 C CA . SER B 1 33 ? -10.201 24.303 22.272 1.00 27.50 33 SER B CA 1
ATOM 1451 C C . SER B 1 33 ? -8.748 24.340 21.849 1.00 26.47 33 SER B C 1
ATOM 1452 O O . SER B 1 33 ? -8.013 25.241 22.230 1.00 25.37 33 SER B O 1
ATOM 1455 N N . LYS B 1 34 ? -8.337 23.341 21.070 1.00 22.77 34 LYS B N 1
ATOM 1456 C CA . LYS B 1 34 ? -6.955 23.225 20.619 1.00 20.62 34 LYS B CA 1
ATOM 1457 C C . LYS B 1 34 ? -6.510 24.501 19.890 1.00 25.16 34 LYS B C 1
ATOM 1458 O O . LYS B 1 34 ? -5.419 25.007 20.122 1.00 26.61 34 LYS B O 1
ATOM 1464 N N . ARG B 1 35 ? -7.374 25.024 19.024 1.00 27.34 35 ARG B N 1
ATOM 1465 C CA . ARG B 1 35 ? -7.066 26.232 18.257 1.00 25.06 35 ARG B CA 1
ATOM 1466 C C . ARG B 1 35 ? -6.752 27.410 19.176 1.00 27.27 35 ARG B C 1
ATOM 1467 O O . ARG B 1 35 ? -5.871 28.222 18.886 1.00 31.18 35 ARG B O 1
ATOM 1475 N N . GLN B 1 36 ? -7.476 27.504 20.288 1.00 28.34 36 GLN B N 1
ATOM 1476 C CA . GLN B 1 36 ? -7.283 28.616 21.215 1.00 31.23 36 GLN B CA 1
ATOM 1477 C C . GLN B 1 36 ? -5.887 28.637 21.826 1.00 29.13 36 GLN B C 1
ATOM 1478 O O . GLN B 1 36 ? -5.267 29.689 21.915 1.00 35.75 36 GLN B O 1
ATOM 1484 N N . TRP B 1 37 ? -5.377 27.487 22.248 1.00 22.55 37 TRP B N 1
ATOM 1485 C CA . TRP B 1 37 ? -4.077 27.486 22.926 1.00 21.16 37 TRP B CA 1
ATOM 1486 C C . TRP B 1 37 ? -2.899 27.140 22.029 1.00 25.46 37 TRP B C 1
ATOM 1487 O O . TRP B 1 37 ? -1.757 27.446 22.357 1.00 28.52 37 TRP B O 1
ATOM 1498 N N . PHE B 1 38 ? -3.182 26.502 20.903 1.00 23.57 38 PHE B N 1
ATOM 1499 C CA . PHE B 1 38 ? -2.125 26.066 19.999 1.00 22.70 38 PHE B CA 1
ATOM 1500 C C . PHE B 1 38 ? -1.976 27.066 18.858 1.00 32.87 38 PHE B C 1
ATOM 1501 O O . PHE B 1 38 ? -0.864 27.453 18.517 1.00 40.11 38 PHE B O 1
ATOM 1509 N N . ALA B 1 39 ? -3.101 27.507 18.303 1.00 33.44 39 ALA B N 1
ATOM 1510 C CA . ALA B 1 39 ? -3.100 28.293 17.068 1.00 41.79 39 ALA B CA 1
ATOM 1511 C C . ALA B 1 39 ? -3.227 29.816 17.242 1.00 56.23 39 ALA B C 1
ATOM 1512 O O . ALA B 1 39 ? -3.105 30.562 16.264 1.00 57.12 39 ALA B O 1
ATOM 1514 N N . CYS B 1 40 ? -3.475 30.283 18.463 1.00 64.09 40 CYS B N 1
ATOM 1515 C CA . CYS B 1 40 ? -3.783 31.703 18.664 1.00 79.16 40 CYS B CA 1
ATOM 1516 C C . CYS B 1 40 ? -2.620 32.563 19.169 1.00 88.38 40 CYS B C 1
ATOM 1517 O O . CYS B 1 40 ? -2.628 33.013 20.315 1.00 91.49 40 CYS B O 1
ATOM 1520 N N . HIS B 1 41 ? -1.641 32.802 18.297 1.00 90.59 41 HIS B N 1
ATOM 1521 C CA . HIS B 1 41 ? -0.508 33.676 18.604 1.00 93.00 41 HIS B CA 1
ATOM 1522 C C . HIS B 1 41 ? 0.261 34.051 17.340 1.00 89.24 41 HIS B C 1
ATOM 1523 O O . HIS B 1 41 ? 0.538 33.196 16.497 1.00 89.19 41 HIS B O 1
ATOM 1530 N N . GLY B 1 42 ? 0.607 35.329 17.206 1.00 85.23 42 GLY B N 1
ATOM 1531 C CA . GLY B 1 42 ? 0.247 36.350 18.176 1.00 78.90 42 GLY B CA 1
ATOM 1532 C C . GLY B 1 42 ? 0.054 37.669 17.454 1.00 73.93 42 GLY B C 1
ATOM 1533 O O . GLY B 1 42 ? -1.067 38.165 17.338 1.00 71.28 42 GLY B O 1
ATOM 1534 N N . GLU B 1 43 ? 1.157 38.233 16.969 1.00 71.71 43 GLU B N 1
ATOM 1535 C CA . GLU B 1 43 ? 1.113 39.341 16.022 1.00 69.49 43 GLU B CA 1
ATOM 1536 C C . GLU B 1 43 ? 1.267 38.768 14.609 1.00 60.63 43 GLU B C 1
ATOM 1537 O O . GLU B 1 43 ? 1.424 39.499 13.627 1.00 60.15 43 GLU B O 1
ATOM 1543 N N . TRP B 1 44 ? 1.223 37.440 14.531 1.00 49.45 44 TRP B N 1
ATOM 1544 C CA . TRP B 1 44 ? 1.273 36.720 13.266 1.00 41.92 44 TRP B CA 1
ATOM 1545 C C . TRP B 1 44 ? -0.118 36.581 12.650 1.00 37.82 44 TRP B C 1
ATOM 1546 O O . TRP B 1 44 ? -1.130 36.799 13.315 1.00 35.25 44 TRP B O 1
ATOM 1557 N N . VAL B 1 45 ? -0.160 36.205 11.377 1.00 32.52 45 VAL B N 1
ATOM 1558 C CA . VAL B 1 45 ? -1.420 36.065 10.657 1.00 30.14 45 VAL B CA 1
ATOM 1559 C C . VAL B 1 45 ? -1.880 34.605 10.655 1.00 30.08 45 VAL B C 1
ATOM 1560 O O . VAL B 1 45 ? -1.248 33.766 10.027 1.00 25.48 45 VAL B O 1
ATOM 1564 N N . PRO B 1 46 ? -2.984 34.293 11.364 1.00 31.11 46 PRO B N 1
ATOM 1565 C CA . PRO B 1 46 ? -3.533 32.936 11.245 1.00 32.54 46 PRO B CA 1
ATOM 1566 C C . PRO B 1 46 ? -4.146 32.755 9.856 1.00 31.64 46 PRO B C 1
ATOM 1567 O O . PRO B 1 46 ? -4.907 33.621 9.388 1.00 31.49 46 PRO B O 1
ATOM 1571 N N . LEU B 1 47 ? -3.778 31.670 9.181 1.00 22.55 47 LEU B N 1
ATOM 1572 C CA . LEU B 1 47 ? -4.240 31.455 7.823 1.00 21.43 47 LEU B CA 1
ATOM 1573 C C . LEU B 1 47 ? -5.132 30.221 7.711 1.00 23.99 47 LEU B C 1
ATOM 1574 O O . LEU B 1 47 ? -6.098 30.227 6.950 1.00 25.66 47 LEU B O 1
ATOM 1579 N N . GLU B 1 48 ? -4.803 29.164 8.448 1.00 22.48 48 GLU B N 1
ATOM 1580 C CA . GLU B 1 48 ? -5.668 27.988 8.479 1.00 23.40 48 GLU B CA 1
ATOM 1581 C C . GLU B 1 48 ? -5.472 27.163 9.743 1.00 23.82 48 GLU B C 1
ATOM 1582 O O . GLU B 1 48 ? -4.347 26.922 10.177 1.00 21.92 48 GLU B O 1
ATOM 1588 N N . TYR B 1 49 ? -6.579 26.750 10.343 1.00 20.68 49 TYR B N 1
ATOM 1589 C CA . TYR B 1 49 ? -6.512 25.744 11.392 1.00 18.17 49 TYR B CA 1
ATOM 1590 C C . TYR B 1 49 ? -7.597 24.693 11.182 1.00 22.69 49 TYR B C 1
ATOM 1591 O O . TYR B 1 49 ? -8.754 25.027 10.913 1.00 21.04 49 TYR B O 1
ATOM 1600 N N . ALA B 1 50 ? -7.234 23.422 11.306 1.00 21.67 50 ALA B N 1
ATOM 1601 C CA . ALA B 1 50 ? -8.232 22.361 11.249 1.00 25.29 50 ALA B CA 1
ATOM 1602 C C . ALA B 1 50 ? -7.769 21.162 12.066 1.00 24.11 50 ALA B C 1
ATOM 1603 O O . ALA B 1 50 ? -6.568 20.854 12.119 1.00 21.68 50 ALA B O 1
ATOM 1605 N N . LEU B 1 51 ? -8.720 20.513 12.731 1.00 18.17 51 LEU B N 1
ATOM 1606 C CA . LEU B 1 51 ? -8.419 19.329 13.511 1.00 21.42 51 LEU B CA 1
ATOM 1607 C C . LEU B 1 51 ? -9.445 18.239 13.212 1.00 24.64 51 LEU B C 1
ATOM 1608 O O . LEU B 1 51 ? -10.645 18.457 13.348 1.00 24.92 51 LEU B O 1
ATOM 1613 N N . ASP B 1 52 ? -8.960 17.074 12.805 1.00 22.14 52 ASP B N 1
ATOM 1614 C CA . ASP B 1 52 ? -9.784 15.877 12.644 1.00 30.27 52 ASP B CA 1
ATOM 1615 C C . ASP B 1 52 ? -9.208 14.828 13.594 1.00 26.15 52 ASP B C 1
ATOM 1616 O O . ASP B 1 52 ? -8.313 14.074 13.226 1.00 25.54 52 ASP B O 1
ATOM 1621 N N . PHE B 1 53 ? -9.715 14.806 14.825 1.00 24.39 53 PHE B N 1
ATOM 1622 C CA . PHE B 1 53 ? -9.104 14.027 15.902 1.00 24.66 53 PHE B CA 1
ATOM 1623 C C . PHE B 1 53 ? -9.582 12.571 15.956 1.00 26.96 53 PHE B C 1
ATOM 1624 O O . PHE B 1 53 ? -10.570 12.234 16.615 1.00 29.90 53 PHE B O 1
ATOM 1632 N N . ARG B 1 54 ? -8.846 11.718 15.257 1.00 28.67 54 ARG B N 1
ATOM 1633 C CA . ARG B 1 54 ? -9.113 10.290 15.183 1.00 27.86 54 ARG B CA 1
ATOM 1634 C C . ARG B 1 54 ? -7.846 9.680 14.615 1.00 28.87 54 ARG B C 1
ATOM 1635 O O . ARG B 1 54 ? -7.079 10.380 13.944 1.00 25.35 54 ARG B O 1
ATOM 1643 N N . PRO B 1 55 ? -7.607 8.384 14.876 1.00 28.30 55 PRO B N 1
ATOM 1644 C CA . PRO B 1 55 ? -6.459 7.760 14.204 1.00 31.20 55 PRO B CA 1
ATOM 1645 C C . PRO B 1 55 ? -6.622 7.908 12.697 1.00 29.38 55 PRO B C 1
ATOM 1646 O O . PRO B 1 55 ? -7.708 7.637 12.182 1.00 30.57 55 PRO B O 1
ATOM 1650 N N . GLY B 1 56 ? -5.567 8.346 12.011 1.00 24.85 56 GLY B N 1
ATOM 1651 C CA . GLY B 1 56 ? -5.609 8.567 10.578 1.00 31.17 56 GLY B CA 1
ATOM 1652 C C . GLY B 1 56 ? -6.023 9.983 10.206 1.00 30.16 56 GLY B C 1
ATOM 1653 O O . GLY B 1 56 ? -5.874 10.398 9.051 1.00 28.00 56 GLY B O 1
ATOM 1654 N N . GLY B 1 57 ? -6.556 10.718 11.180 1.00 21.57 57 GLY B N 1
ATOM 1655 C CA . GLY B 1 57 ? -6.992 12.086 10.964 1.00 24.03 57 GLY B CA 1
ATOM 1656 C C . GLY B 1 57 ? -5.840 13.080 10.901 1.00 26.70 57 GLY B C 1
ATOM 1657 O O . GLY B 1 57 ? -4.725 12.783 11.316 1.00 24.77 57 GLY B O 1
ATOM 1658 N N . THR B 1 58 ? -6.103 14.269 10.376 1.00 28.23 58 THR B N 1
ATOM 1659 C CA . THR B 1 58 ? -5.042 15.257 10.247 1.00 29.80 58 THR B CA 1
ATOM 1660 C C . THR B 1 58 ? -5.314 16.525 11.050 1.00 27.43 58 THR B C 1
ATOM 1661 O O . THR B 1 58 ? -6.464 16.841 11.399 1.00 26.40 58 THR B O 1
ATOM 1665 N N . GLU B 1 59 ? -4.239 17.245 11.340 1.00 20.02 59 GLU B N 1
ATOM 1666 C CA . GLU B 1 59 ? -4.347 18.566 11.931 1.00 18.50 59 GLU B CA 1
ATOM 1667 C C . GLU B 1 59 ? -3.465 19.487 11.106 1.00 18.67 59 GLU B C 1
ATOM 1668 O O . GLU B 1 59 ? -2.361 19.090 10.683 1.00 19.46 59 GLU B O 1
ATOM 1674 N N . ARG B 1 60 ? -3.959 20.696 10.851 1.00 17.85 60 ARG B N 1
ATOM 1675 C CA . ARG B 1 60 ? -3.189 21.704 10.125 1.00 19.54 60 ARG B CA 1
ATOM 1676 C C . ARG B 1 60 ? -3.173 22.990 10.924 1.00 22.50 60 ARG B C 1
ATOM 1677 O O . ARG B 1 60 ? -4.191 23.406 11.476 1.00 22.48 60 ARG B O 1
ATOM 1685 N N . ASN B 1 61 ? -2.016 23.626 10.990 1.00 14.91 61 ASN B N 1
ATOM 1686 C CA . ASN B 1 61 ? -1.945 24.946 11.591 1.00 16.16 61 ASN B CA 1
ATOM 1687 C C . ASN B 1 61 ? -0.983 25.773 10.750 1.00 19.37 61 ASN B C 1
ATOM 1688 O O . ASN B 1 61 ? 0.234 25.556 10.796 1.00 21.36 61 ASN B O 1
ATOM 1693 N N . TYR B 1 62 ? -1.536 26.676 9.935 1.00 19.19 62 TYR B N 1
ATOM 1694 C CA . TYR B 1 62 ? -0.735 27.478 8.999 1.00 19.67 62 TYR B CA 1
ATOM 1695 C C . TYR B 1 62 ? -0.816 28.912 9.427 1.00 18.42 62 TYR B C 1
ATOM 1696 O O . TYR B 1 62 ? -1.905 29.439 9.564 1.00 20.23 62 TYR B O 1
ATOM 1705 N N . THR B 1 63 ? 0.334 29.537 9.650 1.00 18.27 63 THR B N 1
ATOM 1706 C CA . THR B 1 63 ? 0.362 30.916 10.111 1.00 19.58 63 THR B CA 1
ATOM 1707 C C . THR B 1 63 ? 1.478 31.630 9.373 1.00 27.41 63 THR B C 1
ATOM 1708 O O . THR B 1 63 ? 2.500 31.026 9.058 1.00 27.22 63 THR B O 1
ATOM 1712 N N . ALA B 1 64 ? 1.294 32.911 9.101 1.00 24.41 64 ALA B N 1
ATOM 1713 C CA . ALA B 1 64 ? 2.345 33.692 8.468 1.00 26.19 64 ALA B CA 1
ATOM 1714 C C . ALA B 1 64 ? 3.008 34.574 9.516 1.00 26.84 64 ALA B C 1
ATOM 1715 O O . ALA B 1 64 ? 2.325 35.226 10.306 1.00 25.24 64 ALA B O 1
ATOM 1717 N N . ASP B 1 65 ? 4.336 34.606 9.522 1.00 26.61 65 ASP B N 1
ATOM 1718 C CA . ASP B 1 65 ? 5.032 35.531 10.399 1.00 29.05 65 ASP B CA 1
ATOM 1719 C C . ASP B 1 65 ? 4.981 36.953 9.830 1.00 28.64 65 ASP B C 1
ATOM 1720 O O . ASP B 1 65 ? 4.535 37.173 8.703 1.00 27.54 65 ASP B O 1
ATOM 1725 N N . THR B 1 66 ? 5.416 37.927 10.618 1.00 32.99 66 THR B N 1
ATOM 1726 C CA . THR B 1 66 ? 5.297 39.322 10.220 1.00 33.58 66 THR B CA 1
ATOM 1727 C C . THR B 1 66 ? 6.059 39.663 8.939 1.00 30.40 66 THR B C 1
ATOM 1728 O O . THR B 1 66 ? 5.856 40.729 8.374 1.00 27.93 66 THR B O 1
ATOM 1732 N N . ASP B 1 67 ? 6.924 38.763 8.472 1.00 26.01 67 ASP B N 1
ATOM 1733 C CA . ASP B 1 67 ? 7.672 39.027 7.240 1.00 33.20 67 ASP B CA 1
ATOM 1734 C C . ASP B 1 67 ? 7.108 38.230 6.072 1.00 31.38 67 ASP B C 1
ATOM 1735 O O . ASP B 1 67 ? 7.677 38.214 4.979 1.00 31.38 67 ASP B O 1
ATOM 1740 N N . GLY B 1 68 ? 5.971 37.587 6.314 1.00 25.37 68 GLY B N 1
ATOM 1741 C CA . GLY B 1 68 ? 5.240 36.888 5.275 1.00 28.08 68 GLY B CA 1
ATOM 1742 C C . GLY B 1 68 ? 5.634 35.439 5.046 1.00 30.85 68 GLY B C 1
ATOM 1743 O O . GLY B 1 68 ? 5.125 34.811 4.116 1.00 29.07 68 GLY B O 1
ATOM 1744 N N . LEU B 1 69 ? 6.522 34.895 5.879 1.00 21.39 69 LEU B N 1
ATOM 1745 C CA . LEU B 1 69 ? 6.922 33.496 5.714 1.00 21.74 69 LEU B CA 1
ATOM 1746 C C . LEU B 1 69 ? 5.839 32.586 6.284 1.00 24.64 69 LEU B C 1
ATOM 1747 O O . LEU B 1 69 ? 5.432 32.754 7.437 1.00 28.15 69 LEU B O 1
ATOM 1752 N N . LEU B 1 70 ? 5.372 31.637 5.480 1.00 20.74 70 LEU B N 1
ATOM 1753 C CA . LEU B 1 70 ? 4.335 30.713 5.938 1.00 24.61 70 LEU B CA 1
ATOM 1754 C C . LEU B 1 70 ? 4.935 29.622 6.815 1.00 25.40 70 LEU B C 1
ATOM 1755 O O . LEU B 1 70 ? 5.817 28.875 6.380 1.00 24.78 70 LEU B O 1
ATOM 1760 N N . HIS B 1 71 ? 4.460 29.534 8.051 1.00 18.58 71 HIS B N 1
ATOM 1761 C CA . HIS B 1 71 ? 4.834 28.438 8.926 1.00 22.08 71 HIS B CA 1
ATOM 1762 C C . HIS B 1 71 ? 3.725 27.405 8.834 1.00 22.33 71 HIS B C 1
ATOM 1763 O O . HIS B 1 71 ? 2.614 27.648 9.312 1.00 23.87 71 HIS B O 1
ATOM 1770 N N . ALA B 1 72 ? 4.009 26.275 8.195 1.00 17.22 72 ALA B N 1
ATOM 1771 C CA . ALA B 1 72 ? 2.979 25.268 7.968 1.00 17.28 72 ALA B CA 1
ATOM 1772 C C . ALA B 1 72 ? 3.242 24.035 8.801 1.00 24.36 72 ALA B C 1
ATOM 1773 O O . ALA B 1 72 ? 4.240 23.337 8.586 1.00 22.59 72 ALA B O 1
ATOM 1775 N N . TYR B 1 73 ? 2.334 23.775 9.744 1.00 15.97 73 TYR B N 1
ATOM 1776 C CA . TYR B 1 73 ? 2.359 22.592 10.591 1.00 19.65 73 TYR B CA 1
ATOM 1777 C C . TYR B 1 73 ? 1.318 21.619 10.038 1.00 18.98 73 TYR B C 1
ATOM 1778 O O . TYR B 1 73 ? 0.150 21.979 9.899 1.00 19.56 73 TYR B O 1
ATOM 1787 N N . ASP B 1 74 ? 1.739 20.407 9.698 1.00 15.24 74 ASP B N 1
ATOM 1788 C CA . ASP B 1 74 ? 0.793 19.364 9.281 1.00 21.47 74 ASP B CA 1
ATOM 1789 C C . ASP B 1 74 ? 1.056 18.100 10.085 1.00 19.69 74 ASP B C 1
ATOM 1790 O O . ASP B 1 74 ? 2.175 17.587 10.072 1.00 16.36 74 ASP B O 1
ATOM 1795 N N . ALA B 1 75 ? 0.031 17.610 10.779 1.00 16.91 75 ALA B N 1
ATOM 1796 C CA . ALA B 1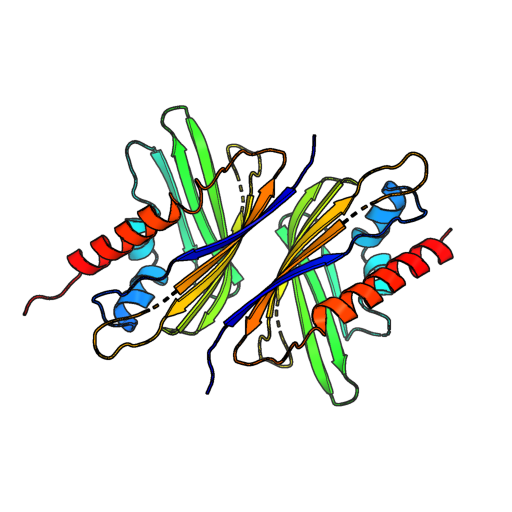 75 ? 0.161 16.420 11.614 1.00 16.70 75 ALA B CA 1
ATOM 1797 C C . ALA B 1 75 ? -0.816 15.341 11.170 1.00 18.40 75 ALA B C 1
ATOM 1798 O O . ALA B 1 75 ? -1.877 15.644 10.606 1.00 19.12 75 ALA B O 1
ATOM 1800 N N . ARG B 1 76 ? -0.477 14.087 11.466 1.00 17.48 76 ARG B N 1
ATOM 1801 C CA . ARG B 1 76 ? -1.373 12.967 11.247 1.00 20.78 76 ARG B CA 1
ATOM 1802 C C . ARG B 1 76 ? -1.376 12.090 12.500 1.00 17.35 76 ARG B C 1
ATOM 1803 O O . ARG B 1 76 ? -0.320 11.677 12.969 1.00 18.18 76 ARG B O 1
ATOM 1811 N N . TYR B 1 77 ? -2.556 11.857 13.062 1.00 18.43 77 TYR B N 1
ATOM 1812 C CA . TYR B 1 77 ? -2.698 11.037 14.261 1.00 20.06 77 TYR B CA 1
ATOM 1813 C C . TYR B 1 77 ? -2.473 9.574 13.939 1.00 21.71 77 TYR B C 1
ATOM 1814 O O . TYR B 1 77 ? -2.913 9.087 12.907 1.00 19.13 77 TYR B O 1
ATOM 1823 N N . ILE B 1 78 ? -1.772 8.896 14.835 1.00 20.65 78 ILE B N 1
ATOM 1824 C CA . ILE B 1 78 ? -1.447 7.491 14.667 1.00 20.87 78 ILE B CA 1
ATOM 1825 C C . ILE B 1 78 ? -2.228 6.642 15.664 1.00 23.77 78 ILE B C 1
ATOM 1826 O O . ILE B 1 78 ? -2.793 5.607 15.302 1.00 23.04 78 ILE B O 1
ATOM 1831 N N . ASP B 1 79 ? -2.244 7.080 16.919 1.00 20.33 79 ASP B N 1
ATOM 1832 C CA . ASP B 1 79 ? -2.840 6.291 17.989 1.00 25.41 79 ASP B CA 1
ATOM 1833 C C . ASP B 1 79 ? -3.466 7.249 18.967 1.00 25.72 79 ASP B C 1
ATOM 1834 O O . ASP B 1 79 ? -2.855 8.262 19.327 1.00 25.56 79 ASP B O 1
ATOM 1839 N N . ILE B 1 80 ? -4.691 6.936 19.380 1.00 21.47 80 ILE B N 1
ATOM 1840 C CA . ILE B 1 80 ? -5.396 7.750 20.349 1.00 26.07 80 ILE B CA 1
ATOM 1841 C C . ILE B 1 80 ? -6.100 6.824 21.323 1.00 25.48 80 ILE B C 1
ATOM 1842 O O . ILE B 1 80 ? -6.956 6.034 20.925 1.00 26.73 80 ILE B O 1
ATOM 1847 N N . VAL B 1 81 ? -5.722 6.917 22.591 1.00 23.02 81 VAL B N 1
ATOM 1848 C CA . VAL B 1 81 ? -6.421 6.205 23.649 1.00 27.98 81 VAL B CA 1
ATOM 1849 C C . VAL B 1 81 ? -7.078 7.251 24.553 1.00 30.18 81 VAL B C 1
ATOM 1850 O O . VAL B 1 81 ? -6.391 8.002 25.249 1.00 30.76 81 VAL B O 1
ATOM 1854 N N . PRO B 1 82 ? -8.417 7.322 24.517 1.00 33.67 82 PRO B N 1
ATOM 1855 C CA . PRO B 1 82 ? -9.180 8.370 25.199 1.00 32.26 82 PRO B CA 1
ATOM 1856 C C . PRO B 1 82 ? -8.738 8.577 26.649 1.00 34.38 82 PRO B C 1
ATOM 1857 O O . PRO B 1 82 ? -8.708 7.622 27.432 1.00 34.01 82 PRO B O 1
ATOM 1861 N N . ASP B 1 83 ? -8.394 9.821 26.984 1.00 34.66 83 ASP B N 1
ATOM 1862 C CA . ASP B 1 83 ? -7.995 10.211 28.336 1.00 32.75 83 ASP B CA 1
ATOM 1863 C C . ASP B 1 83 ? -6.663 9.609 28.757 1.00 31.19 83 ASP B C 1
ATOM 1864 O O . ASP B 1 83 ? -6.306 9.652 29.932 1.00 34.67 83 ASP B O 1
ATOM 1869 N N . THR B 1 84 ? -5.924 9.038 27.805 1.00 23.46 84 THR B N 1
ATOM 1870 C CA . THR B 1 84 ? -4.739 8.278 28.162 1.00 22.97 84 THR B CA 1
ATOM 1871 C C . THR B 1 84 ? -3.516 8.601 27.302 1.00 24.49 84 THR B C 1
ATOM 1872 O O . THR B 1 84 ? -2.429 8.849 27.826 1.00 22.59 84 THR B O 1
ATOM 1876 N N . ARG B 1 85 ? -3.684 8.601 25.985 1.00 21.95 85 ARG B N 1
ATOM 1877 C CA . ARG B 1 85 ? -2.527 8.788 25.127 1.00 22.07 85 ARG B CA 1
ATOM 1878 C C . ARG B 1 85 ? -2.897 9.275 23.732 1.00 19.80 85 ARG B C 1
ATOM 1879 O O . ARG B 1 85 ? -3.943 8.919 23.185 1.00 20.71 85 ARG B O 1
ATOM 1887 N N . ILE B 1 86 ? -2.032 10.117 23.186 1.00 16.42 86 ILE B N 1
ATOM 1888 C CA . ILE B 1 86 ? -2.153 10.588 21.813 1.00 17.14 86 ILE B CA 1
ATOM 1889 C C . ILE B 1 86 ? -0.773 10.441 21.186 1.00 19.07 86 ILE B C 1
ATOM 1890 O O . ILE B 1 86 ? 0.216 10.934 21.742 1.00 17.61 86 ILE B O 1
ATOM 1895 N N . ILE B 1 87 ? -0.701 9.759 20.043 1.00 17.07 87 ILE B N 1
ATOM 1896 C CA . ILE B 1 87 ? 0.537 9.688 19.281 1.00 17.85 87 ILE B CA 1
ATOM 1897 C C . ILE B 1 87 ? 0.281 10.240 17.892 1.00 17.01 87 ILE B C 1
ATOM 1898 O O . ILE B 1 87 ? -0.712 9.880 17.242 1.00 15.82 87 ILE B O 1
ATOM 1903 N N . TYR B 1 88 ? 1.145 11.148 17.438 1.00 17.67 88 TYR B N 1
ATOM 1904 C CA . TYR B 1 88 ? 0.996 11.684 16.093 1.00 19.31 88 TYR B CA 1
ATOM 1905 C C . TYR B 1 88 ? 2.346 11.994 15.461 1.00 12.94 88 TYR B C 1
ATOM 1906 O O . TYR B 1 88 ? 3.331 12.186 16.166 1.00 17.17 88 TYR B O 1
ATOM 1915 N N . ALA B 1 89 ? 2.395 12.025 14.135 1.00 16.62 89 ALA B N 1
ATOM 1916 C CA . ALA B 1 89 ? 3.623 12.440 13.454 1.00 15.92 89 ALA B CA 1
ATOM 1917 C C . ALA B 1 89 ? 3.325 13.778 12.797 1.00 17.84 89 ALA B C 1
ATOM 1918 O O . ALA B 1 89 ? 2.203 14.004 12.349 1.00 18.13 89 ALA B O 1
ATOM 1920 N N . TYR B 1 90 ? 4.300 14.683 12.765 1.00 14.01 90 TYR B N 1
ATOM 1921 C CA . TYR B 1 90 ? 4.063 15.940 12.066 1.00 16.60 90 TYR B CA 1
ATOM 1922 C C . TYR B 1 90 ? 5.287 16.433 11.296 1.00 15.39 90 TYR B C 1
ATOM 1923 O O . TYR B 1 90 ? 6.412 16.019 11.570 1.00 19.49 90 TYR B O 1
ATOM 1932 N N . GLU B 1 91 ? 5.034 17.288 10.311 1.00 15.74 91 GLU B N 1
ATOM 1933 C CA . GLU B 1 91 ? 6.087 17.948 9.559 1.00 18.80 91 GLU B CA 1
ATOM 1934 C C . GLU B 1 91 ? 5.905 19.452 9.702 1.00 18.83 91 GLU B C 1
ATOM 1935 O O . GLU B 1 91 ? 4.782 19.953 9.837 1.00 20.79 91 GLU B O 1
ATOM 1949 N N . LYS B 1 93 ? 6.991 22.926 7.673 1.00 16.77 93 LYS B N 1
ATOM 1950 C CA . LYS B 1 93 ? 7.554 23.556 6.477 1.00 18.83 93 LYS B CA 1
ATOM 1951 C C . LYS B 1 93 ? 7.561 25.059 6.654 1.00 24.71 93 LYS B C 1
ATOM 1952 O O . LYS B 1 93 ? 6.634 25.631 7.236 1.00 23.62 93 LYS B O 1
ATOM 1958 N N . LEU B 1 94 ? 8.614 25.698 6.152 1.00 23.44 94 LEU B N 1
ATOM 1959 C CA . LEU B 1 94 ? 8.675 27.153 6.098 1.00 24.59 94 LEU B CA 1
ATOM 1960 C C . LEU B 1 94 ? 8.648 27.507 4.610 1.00 25.35 94 LEU B C 1
ATOM 1961 O O . LEU B 1 94 ? 9.554 27.134 3.869 1.00 18.41 94 LEU B O 1
ATOM 1966 N N . GLY B 1 95 ? 7.594 28.186 4.169 1.00 23.02 95 GLY B N 1
ATOM 1967 C CA . GLY B 1 95 ? 7.315 28.279 2.747 1.00 26.60 95 GLY B CA 1
ATOM 1968 C C . GLY B 1 95 ? 7.112 26.868 2.230 1.00 33.38 95 GLY B C 1
ATOM 1969 O O . GLY B 1 95 ? 6.334 26.100 2.791 1.00 33.65 95 GLY B O 1
ATOM 1970 N N . GLN B 1 96 ? 7.837 26.499 1.182 1.00 36.95 96 GLN B N 1
ATOM 1971 C CA . GLN B 1 96 ? 7.760 25.132 0.679 1.00 37.05 96 GLN B CA 1
ATOM 1972 C C . GLN B 1 96 ? 8.958 24.285 1.122 1.00 29.45 96 GLN B C 1
ATOM 1973 O O . GLN B 1 96 ? 9.181 23.197 0.604 1.00 28.86 96 GLN B O 1
ATOM 1979 N N . THR B 1 97 ? 9.730 24.794 2.076 1.00 23.87 97 THR B N 1
ATOM 1980 C CA . THR B 1 97 ? 10.919 24.094 2.557 1.00 24.03 97 THR B CA 1
ATOM 1981 C C . THR B 1 97 ? 10.634 23.316 3.832 1.00 22.23 97 THR B C 1
ATOM 1982 O O . THR B 1 97 ? 10.324 23.909 4.861 1.00 19.09 97 THR B O 1
ATOM 1986 N N . ARG B 1 98 ? 10.754 21.992 3.773 1.00 19.54 98 ARG B N 1
ATOM 1987 C CA . ARG B 1 98 ? 10.526 21.193 4.967 1.00 24.30 98 ARG B CA 1
ATOM 1988 C C . ARG B 1 98 ? 11.736 21.320 5.872 1.00 21.65 98 ARG B C 1
ATOM 1989 O O . ARG B 1 98 ? 12.864 21.150 5.416 1.00 25.45 98 ARG B O 1
ATOM 1997 N N . ILE B 1 99 ? 11.513 21.645 7.141 1.00 16.46 99 ILE B N 1
ATOM 1998 C CA . ILE B 1 99 ? 12.619 21.846 8.065 1.00 17.70 99 ILE B CA 1
ATOM 1999 C C . ILE B 1 99 ? 12.729 20.731 9.092 1.00 17.48 99 ILE B C 1
ATOM 2000 O O . ILE B 1 99 ? 13.802 20.533 9.653 1.00 20.59 99 ILE B O 1
ATOM 2005 N N . SER B 1 100 ? 11.622 20.030 9.352 1.00 18.20 100 SER B N 1
ATOM 2006 C CA . SER B 1 100 ? 11.623 18.964 10.348 1.00 16.54 100 SER B CA 1
ATOM 2007 C C . SER B 1 100 ? 10.456 17.997 10.196 1.00 15.78 100 SER B C 1
ATOM 2008 O O . SER B 1 100 ? 9.415 18.324 9.607 1.00 15.59 100 SER B O 1
ATOM 2011 N N . ALA B 1 101 ? 10.648 16.811 10.760 1.00 17.52 101 ALA B N 1
ATOM 2012 C CA . ALA B 1 101 ? 9.589 15.824 10.936 1.00 15.49 101 ALA B CA 1
ATOM 2013 C C . ALA B 1 101 ? 9.703 15.266 12.343 1.00 14.93 101 ALA B C 1
ATOM 2014 O O . ALA B 1 101 ? 10.805 15.126 12.853 1.00 17.58 101 ALA B O 1
ATOM 2016 N N . SER B 1 102 ? 8.571 14.914 12.960 1.00 15.51 102 SER B N 1
ATOM 2017 C CA . SER B 1 102 ? 8.579 14.487 14.357 1.00 16.34 102 SER B CA 1
ATOM 2018 C C . SER B 1 102 ? 7.568 13.393 14.630 1.00 14.18 102 SER B C 1
ATOM 2019 O O . SER B 1 102 ? 6.528 13.313 13.973 1.00 18.30 102 SER B O 1
ATOM 2022 N N . LEU B 1 103 ? 7.877 12.571 15.623 1.00 14.34 103 LEU B N 1
ATOM 2023 C CA . LEU B 1 103 ? 6.916 11.650 16.190 1.00 17.72 103 LEU B CA 1
ATOM 2024 C C . LEU B 1 103 ? 6.694 12.115 17.630 1.00 16.42 103 LEU B C 1
ATOM 2025 O O . LEU B 1 103 ? 7.637 12.230 18.416 1.00 18.03 103 LEU B O 1
ATOM 2030 N N . VAL B 1 104 ? 5.448 12.424 17.958 1.00 16.18 104 VAL B N 1
ATOM 2031 C CA . VAL B 1 104 ? 5.129 12.936 19.286 1.00 15.97 104 VAL B CA 1
ATOM 2032 C C . VAL B 1 104 ? 4.270 11.943 20.038 1.00 15.19 104 VAL B C 1
ATOM 2033 O O . VAL B 1 104 ? 3.309 11.407 19.490 1.00 15.88 104 VAL B O 1
ATOM 2037 N N . THR B 1 105 ? 4.623 11.717 21.304 1.00 16.03 105 THR B N 1
ATOM 2038 C CA . THR B 1 105 ? 3.819 10.906 22.219 1.00 21.02 105 THR B CA 1
ATOM 2039 C C . THR B 1 105 ? 3.386 11.792 23.386 1.00 18.42 105 THR B C 1
ATOM 2040 O O . THR B 1 105 ? 4.217 12.392 24.068 1.00 21.13 105 THR B O 1
ATOM 2044 N N . VAL B 1 106 ? 2.083 11.885 23.598 1.00 19.42 106 VAL B N 1
ATOM 2045 C CA . VAL B 1 106 ? 1.562 12.602 24.751 1.00 19.72 106 VAL B CA 1
ATOM 2046 C C . VAL B 1 106 ? 0.816 11.608 25.626 1.00 22.63 106 VAL B C 1
ATOM 2047 O O . VAL B 1 106 ? -0.132 10.974 25.168 1.00 23.99 106 VAL B O 1
ATOM 2051 N N . ALA B 1 107 ? 1.256 11.470 26.874 1.00 18.67 107 ALA B N 1
ATOM 2052 C CA . ALA B 1 107 ? 0.700 10.473 27.782 1.00 25.03 107 ALA B CA 1
ATOM 2053 C C . ALA B 1 107 ? 0.118 11.168 29.014 1.00 24.71 107 ALA B C 1
ATOM 2054 O O . ALA B 1 107 ? 0.767 12.038 29.604 1.00 26.85 107 ALA B O 1
ATOM 2056 N N . PHE B 1 108 ? -1.101 10.786 29.389 1.00 23.50 108 PHE B N 1
ATOM 2057 C CA . PHE B 1 108 ? -1.814 11.409 30.509 1.00 22.33 108 PHE B CA 1
ATOM 2058 C C . PHE B 1 108 ? -2.028 10.397 31.635 1.00 31.11 108 PHE B C 1
ATOM 2059 O O . PHE B 1 108 ? -2.435 9.261 31.382 1.00 31.59 108 PHE B O 1
ATOM 2067 N N . ASP B 1 109 ? -1.753 10.798 32.871 1.00 27.56 109 ASP B N 1
ATOM 2068 C CA . ASP B 1 109 ? -1.937 9.901 34.018 1.00 34.86 109 ASP B CA 1
ATOM 2069 C C . ASP B 1 109 ? -2.678 10.623 35.132 1.00 32.78 109 ASP B C 1
ATOM 2070 O O . ASP B 1 109 ? -2.359 11.761 35.445 1.00 36.87 109 ASP B O 1
ATOM 2075 N N . VAL B 1 110 ? -3.653 9.961 35.741 1.00 30.02 110 VAL B N 1
ATOM 2076 C CA . VAL B 1 110 ? -4.347 10.553 36.871 1.00 36.80 110 VAL B CA 1
ATOM 2077 C C . VAL B 1 110 ? -3.426 10.571 38.081 1.00 44.40 110 VAL B C 1
ATOM 2078 O O . VAL B 1 110 ? -2.804 9.561 38.412 1.00 44.59 110 VAL B O 1
ATOM 2082 N N . GLU B 1 111 ? -3.345 11.723 38.740 1.00 42.33 111 GLU B N 1
ATOM 2083 C CA . GLU B 1 111 ? -2.571 11.862 39.968 1.00 45.25 111 GLU B CA 1
ATOM 2084 C C . GLU B 1 111 ? -3.551 11.988 41.133 1.00 44.48 111 GLU B C 1
ATOM 2085 O O . GLU B 1 111 ? -4.735 12.238 40.913 1.00 41.70 111 GLU B O 1
ATOM 2091 N N . PRO B 1 112 ? -3.074 11.784 42.375 1.00 48.99 112 PRO B N 1
ATOM 2092 C CA . PRO B 1 112 ? -3.930 12.036 43.542 1.00 51.58 112 PRO B CA 1
ATOM 2093 C C . PRO B 1 112 ? -4.629 13.387 43.404 1.00 51.17 112 PRO B C 1
ATOM 2094 O O . PRO B 1 112 ? -5.836 13.498 43.627 1.00 54.48 112 PRO B O 1
ATOM 2098 N N . SER B 1 113 ? -3.867 14.407 43.032 1.00 51.46 113 SER B N 1
ATOM 2099 C CA . SER B 1 113 ? -4.448 15.688 42.650 1.00 49.08 113 SER B CA 1
ATOM 2100 C C . SER B 1 113 ? -3.989 16.057 41.247 1.00 38.03 113 SER B C 1
ATOM 2101 O O . SER B 1 113 ? -2.789 16.185 40.998 1.00 37.60 113 SER B O 1
ATOM 2104 N N . GLY B 1 114 ? -4.948 16.205 40.335 1.00 30.25 114 GLY B N 1
ATOM 2105 C CA . GLY B 1 114 ? -4.671 16.620 38.969 1.00 33.09 114 GLY B CA 1
ATOM 2106 C C . GLY B 1 114 ? -4.184 15.565 37.989 1.00 33.35 114 GLY B C 1
ATOM 2107 O O . GLY B 1 114 ? -4.453 14.364 38.118 1.00 30.17 114 GLY B O 1
ATOM 2108 N N . THR B 1 115 ? -3.460 16.030 36.978 1.00 31.65 115 THR B N 1
ATOM 2109 C CA . THR B 1 115 ? -3.028 15.164 35.895 1.00 29.92 115 THR B CA 1
ATOM 2110 C C . THR B 1 115 ? -1.537 15.306 35.632 1.00 33.46 115 THR B C 1
ATOM 2111 O O . THR B 1 115 ? -1.006 16.415 35.572 1.00 37.08 115 THR B O 1
ATOM 2115 N N . ARG B 1 116 ? -0.859 14.177 35.475 1.00 29.31 116 ARG B N 1
ATOM 2116 C CA . ARG B 1 116 ? 0.515 14.199 35.004 1.00 31.48 116 ARG B CA 1
ATOM 2117 C C . ARG B 1 116 ? 0.488 14.075 33.486 1.00 28.96 116 ARG B C 1
ATOM 2118 O O . ARG B 1 116 ? -0.137 13.173 32.940 1.00 27.25 116 ARG B O 1
ATOM 2134 N N . VAL B 1 118 ? 3.015 13.796 30.128 1.00 24.19 118 VAL B N 1
ATOM 2135 C CA . VAL B 1 118 ? 4.379 13.645 29.636 1.00 25.81 118 VAL B CA 1
ATOM 2136 C C . VAL B 1 118 ? 4.381 13.741 28.113 1.00 25.09 118 VAL B C 1
ATOM 2137 O O . VAL B 1 118 ? 3.740 12.950 27.432 1.00 22.33 118 VAL B O 1
ATOM 2141 N N . PHE B 1 119 ? 5.075 14.752 27.603 1.00 20.83 119 PHE B N 1
ATOM 2142 C CA . PHE B 1 119 ? 5.126 15.031 26.178 1.00 18.71 119 PHE B CA 1
ATOM 2143 C C . PHE B 1 119 ? 6.515 14.625 25.702 1.00 19.90 119 PHE B C 1
ATOM 2144 O O . PHE B 1 119 ? 7.517 15.161 26.175 1.00 23.87 119 PHE B O 1
ATOM 2152 N N . THR B 1 120 ? 6.575 13.656 24.795 1.00 20.35 120 THR B N 1
ATOM 2153 C CA . THR B 1 120 ? 7.859 13.210 24.252 1.00 19.44 120 THR B CA 1
ATOM 2154 C C . THR B 1 120 ? 7.888 13.446 22.755 1.00 23.17 120 THR B C 1
ATOM 2155 O O . THR B 1 120 ? 6.969 13.043 22.043 1.00 22.93 120 THR B O 1
ATOM 2159 N N . GLU B 1 121 ? 8.930 14.118 22.278 1.00 20.31 121 GLU B N 1
ATOM 2160 C CA . GLU B 1 121 ? 9.058 14.379 20.847 1.00 23.14 121 GLU B CA 1
ATOM 2161 C C . GLU B 1 121 ? 10.363 13.802 20.313 1.00 21.53 121 GLU B C 1
ATOM 2162 O O . GLU B 1 121 ? 11.441 14.053 20.864 1.00 20.90 121 GLU B O 1
ATOM 2168 N N . GLN B 1 122 ? 10.243 12.993 19.263 1.00 18.32 122 GLN B N 1
ATOM 2169 C CA . GLN B 1 122 ? 11.394 12.457 18.563 1.00 15.41 122 GLN B CA 1
ATOM 2170 C C . GLN B 1 122 ? 11.404 13.187 17.236 1.00 15.30 122 GLN B C 1
ATOM 2171 O O . GLN B 1 122 ? 10.476 13.037 16.445 1.00 18.76 122 GLN B O 1
ATOM 2177 N N . VAL B 1 123 ? 12.434 14.006 17.023 1.00 16.51 123 VAL B N 1
ATOM 2178 C CA . VAL B 1 123 ? 12.472 14.909 15.878 1.00 19.92 123 VAL B CA 1
ATOM 2179 C C . VAL B 1 123 ? 13.725 14.715 15.009 1.00 15.81 123 VAL B C 1
ATOM 2180 O O . VAL B 1 123 ? 14.776 14.271 15.482 1.00 19.61 123 VAL B O 1
ATOM 2184 N N . VAL B 1 124 ? 13.589 15.006 13.723 1.00 15.73 124 VAL B N 1
ATOM 2185 C CA . VAL B 1 124 ? 14.740 15.097 12.831 1.00 16.96 124 VAL B CA 1
ATOM 2186 C C . VAL B 1 124 ? 14.658 16.473 12.185 1.00 19.54 124 VAL B C 1
ATOM 2187 O O . VAL B 1 124 ? 13.593 16.856 11.685 1.00 18.38 124 VAL B O 1
ATOM 2191 N N . PHE B 1 125 ? 15.748 17.230 12.280 1.00 19.98 125 PHE B N 1
ATOM 2192 C CA . PHE B 1 125 ? 15.861 18.551 11.647 1.00 19.90 125 PHE B CA 1
ATOM 2193 C C . PHE B 1 125 ? 16.615 18.403 10.336 1.00 17.96 125 PHE B C 1
ATOM 2194 O O . PHE B 1 125 ? 17.637 17.710 10.272 1.00 22.01 125 PHE B O 1
ATOM 2202 N N . LEU B 1 126 ? 16.103 19.038 9.287 1.00 17.51 126 LEU B N 1
ATOM 2203 C CA . LEU B 1 126 ? 16.599 18.748 7.940 1.00 19.58 126 LEU B CA 1
ATOM 2204 C C . LEU B 1 126 ? 17.471 19.843 7.340 1.00 22.29 126 LEU B C 1
ATOM 2205 O O . LEU B 1 126 ? 17.172 21.027 7.467 1.00 22.11 126 LEU B O 1
ATOM 2210 N N . ASP B 1 127 ? 18.548 19.418 6.684 1.00 21.06 127 ASP B N 1
ATOM 2211 C CA . ASP B 1 127 ? 19.298 20.276 5.758 1.00 24.41 127 ASP B CA 1
ATOM 2212 C C . ASP B 1 127 ? 19.861 21.533 6.399 1.00 27.39 127 ASP B C 1
ATOM 2213 O O . ASP B 1 127 ? 19.923 22.583 5.778 1.00 31.81 127 ASP B O 1
ATOM 2218 N N . GLY B 1 128 ? 20.286 21.403 7.646 1.00 26.92 128 GLY B N 1
ATOM 2219 C CA . GLY B 1 128 ? 21.025 22.459 8.306 1.00 31.96 128 GLY B CA 1
ATOM 2220 C C . GLY B 1 128 ? 20.144 23.475 8.996 1.00 31.35 128 GLY B C 1
ATOM 2221 O O . GLY B 1 128 ? 20.640 24.486 9.489 1.00 29.48 128 GLY B O 1
ATOM 2222 N N . TYR B 1 129 ? 18.841 23.221 9.027 1.00 26.47 129 TYR B N 1
ATOM 2223 C CA . TYR B 1 129 ? 17.958 24.090 9.786 1.00 25.99 129 TYR B CA 1
ATOM 2224 C C . TYR B 1 129 ? 18.455 24.097 11.222 1.00 36.82 129 TYR B C 1
ATOM 2225 O O . TYR B 1 129 ? 18.467 23.064 11.893 1.00 37.89 129 TYR B O 1
ATOM 2234 N N . GLY B 1 130 ? 18.897 25.266 11.672 1.00 40.72 130 GLY B N 1
ATOM 2235 C CA . GLY B 1 130 ? 19.529 25.402 12.968 1.00 45.32 130 GLY B CA 1
ATOM 2236 C C . GLY B 1 130 ? 18.509 25.562 14.070 1.00 47.03 130 GLY B C 1
ATOM 2237 O O . GLY B 1 130 ? 18.079 26.678 14.399 1.00 50.45 130 GLY B O 1
ATOM 2238 N N . ASP B 1 131 ? 18.111 24.440 14.648 1.00 39.38 131 ASP B N 1
ATOM 2239 C CA . ASP B 1 131 ? 17.154 24.480 15.737 1.00 41.40 131 ASP B CA 1
ATOM 2240 C C . ASP B 1 131 ? 17.800 24.979 17.029 1.00 44.28 131 ASP B C 1
ATOM 2241 O O . ASP B 1 131 ? 17.327 25.936 17.642 1.00 43.18 131 ASP B O 1
ATOM 2246 N N . ASN B 1 132 ? 18.876 24.316 17.439 1.00 52.16 132 ASN B N 1
ATOM 2247 C CA . ASN B 1 132 ? 19.617 24.700 18.640 1.00 60.80 132 ASN B CA 1
ATOM 2248 C C . ASN B 1 132 ? 18.748 24.800 19.896 1.00 55.67 132 ASN B C 1
ATOM 2249 O O . ASN B 1 132 ? 18.939 25.690 20.722 1.00 56.77 132 ASN B O 1
ATOM 2254 N N . GLY B 1 133 ? 17.795 23.883 20.033 1.00 52.06 133 GLY B N 1
ATOM 2255 C CA . GLY B 1 133 ? 16.968 23.813 21.227 1.00 47.82 133 GLY B CA 1
ATOM 2256 C C . GLY B 1 133 ? 15.695 24.639 21.175 1.00 39.37 133 GLY B C 1
ATOM 2257 O O . GLY B 1 133 ? 14.945 24.682 22.149 1.00 34.89 133 GLY B O 1
ATOM 2258 N N . ALA B 1 134 ? 15.441 25.277 20.036 1.00 30.39 134 ALA B N 1
ATOM 2259 C CA . ALA B 1 134 ? 14.295 26.178 19.882 1.00 31.79 134 ALA B CA 1
ATOM 2260 C C . ALA B 1 134 ? 12.942 25.464 19.872 1.00 34.16 134 ALA B C 1
ATOM 2261 O O . ALA B 1 134 ? 11.924 26.031 20.274 1.00 29.40 134 ALA B O 1
ATOM 2263 N N . ARG B 1 135 ? 12.926 24.230 19.382 1.00 31.87 135 ARG B N 1
ATOM 2264 C CA . ARG B 1 135 ? 11.683 23.483 19.300 1.00 28.46 135 ARG B CA 1
ATOM 2265 C C . ARG B 1 135 ? 11.250 23.121 20.719 1.00 24.34 135 ARG B C 1
ATOM 2266 O O . ARG B 1 135 ? 10.088 23.253 21.066 1.00 25.60 135 ARG B O 1
ATOM 2274 N N . LEU B 1 136 ? 12.201 22.680 21.530 1.00 25.89 136 LEU B N 1
ATOM 2275 C CA . LEU B 1 136 ? 11.931 22.366 22.923 1.00 30.54 136 LEU B CA 1
ATOM 2276 C C . LEU B 1 136 ? 11.379 23.596 23.634 1.00 31.18 136 LEU B C 1
ATOM 2277 O O . LEU B 1 136 ? 10.360 23.525 24.321 1.00 32.93 136 LEU B O 1
ATOM 2282 N N A GLN B 1 137 ? 12.055 24.724 23.444 0.50 31.01 137 GLN B N 1
ATOM 2283 N N B GLN B 1 137 ? 12.052 24.729 23.471 0.50 31.08 137 GLN B N 1
ATOM 2284 C CA A GLN B 1 137 ? 11.681 25.978 24.086 0.50 31.60 137 GLN B CA 1
ATOM 2285 C CA B GLN B 1 137 ? 11.614 25.948 24.139 0.50 31.36 137 GLN B CA 1
ATOM 2286 C C A GLN B 1 137 ? 10.301 26.466 23.643 0.50 30.07 137 GLN B C 1
ATOM 2287 C C B GLN B 1 137 ? 10.229 26.373 23.668 0.50 30.06 137 GLN B C 1
ATOM 2288 O O A GLN B 1 137 ? 9.536 26.989 24.448 0.50 33.28 137 GLN B O 1
ATOM 2289 O O B GLN B 1 137 ? 9.391 26.769 24.473 0.50 33.25 137 GLN B O 1
ATOM 2300 N N . GLY B 1 138 ? 9.992 26.283 22.363 1.00 26.44 138 GLY B N 1
ATOM 2301 C CA . GLY B 1 138 ? 8.703 26.654 21.800 1.00 22.84 138 GLY B CA 1
ATOM 2302 C C . GLY B 1 138 ? 7.587 25.746 22.277 1.00 24.31 138 GLY B C 1
ATOM 2303 O O . GLY B 1 138 ? 6.432 26.166 22.439 1.00 26.40 138 GLY B O 1
ATOM 2304 N N . THR B 1 139 ? 7.936 24.487 22.505 1.00 25.39 139 THR B N 1
ATOM 2305 C CA . THR B 1 139 ? 6.979 23.511 23.011 1.00 26.39 139 THR B CA 1
ATOM 2306 C C . THR B 1 139 ? 6.670 23.767 24.476 1.00 24.03 139 THR B C 1
ATOM 2307 O O . THR B 1 139 ? 5.511 23.705 24.881 1.00 26.91 139 THR B O 1
ATOM 2311 N N . GLU B 1 140 ? 7.700 24.077 25.261 1.00 26.83 140 GLU B N 1
ATOM 2312 C CA . GLU B 1 140 ? 7.518 24.493 26.655 1.00 33.56 140 GLU B CA 1
ATOM 2313 C C . GLU B 1 140 ? 6.567 25.683 26.751 1.00 33.03 140 GLU B C 1
ATOM 2314 O O . GLU B 1 140 ? 5.718 25.736 27.632 1.00 32.20 140 GLU B O 1
ATOM 2320 N N . ILE B 1 141 ? 6.711 26.646 25.847 1.00 28.41 141 ILE B N 1
ATOM 2321 C CA . ILE B 1 141 ? 5.847 27.822 25.854 1.00 29.79 141 ILE B CA 1
ATOM 2322 C C . ILE B 1 141 ? 4.429 27.434 25.433 1.00 29.15 141 ILE B C 1
ATOM 2323 O O . ILE B 1 141 ? 3.442 27.880 26.018 1.00 30.86 141 ILE B O 1
ATOM 2328 N N . GLY B 1 142 ? 4.330 26.564 24.438 1.00 24.93 142 GLY B N 1
ATOM 2329 C CA . GLY B 1 142 ? 3.035 26.103 23.973 1.00 26.40 142 GLY B CA 1
ATOM 2330 C C . GLY B 1 142 ? 2.270 25.342 25.042 1.00 25.26 142 GLY B C 1
ATOM 2331 O O . GLY B 1 142 ? 1.047 25.479 25.161 1.00 24.70 142 GLY B O 1
ATOM 2332 N N . LEU B 1 143 ? 2.979 24.529 25.822 1.00 24.97 143 LEU B N 1
ATOM 2333 C CA . LEU B 1 143 ? 2.339 23.768 26.896 1.00 26.93 143 LEU B CA 1
ATOM 2334 C C . LEU B 1 143 ? 1.946 24.684 28.062 1.00 33.08 143 LEU B C 1
ATOM 2335 O O . LEU B 1 143 ? 1.000 24.387 28.800 1.00 29.12 143 LEU B O 1
ATOM 2340 N N . ASP B 1 144 ? 2.656 25.805 28.204 1.00 28.33 144 ASP B N 1
ATOM 2341 C CA . ASP B 1 144 ? 2.256 26.859 29.143 1.00 29.93 144 ASP B CA 1
ATOM 2342 C C . ASP B 1 144 ? 0.935 27.473 28.734 1.00 26.17 144 ASP B C 1
ATOM 2343 O O . ASP B 1 144 ? 0.121 27.808 29.588 1.00 25.28 144 ASP B O 1
ATOM 2348 N N . ASN B 1 145 ? 0.721 27.621 27.428 1.00 25.62 145 ASN B N 1
ATOM 2349 C CA . ASN B 1 145 ? -0.546 28.154 26.921 1.00 21.83 145 ASN B CA 1
ATOM 2350 C C . ASN B 1 145 ? -1.699 27.175 27.140 1.00 22.74 145 ASN B C 1
ATOM 2351 O O . ASN B 1 145 ? -2.836 27.586 27.365 1.00 24.36 145 ASN B O 1
ATOM 2356 N N . LEU B 1 146 ? -1.406 25.882 27.054 1.00 23.85 146 LEU B N 1
ATOM 2357 C CA . LEU B 1 146 ? -2.410 24.875 27.364 1.00 21.05 146 LEU B CA 1
ATOM 2358 C C . LEU B 1 146 ? -2.860 25.039 28.812 1.00 27.02 146 LEU B C 1
ATOM 2359 O O . LEU B 1 146 ? -4.056 24.974 29.115 1.00 25.65 146 LEU B O 1
ATOM 2364 N N . GLU B 1 147 ? -1.895 25.258 29.701 1.00 27.70 147 GLU B N 1
ATOM 2365 C CA . GLU B 1 147 ? -2.189 25.403 31.126 1.00 30.87 147 GLU B CA 1
ATOM 2366 C C . GLU B 1 147 ? -3.065 26.614 31.394 1.00 31.18 147 GLU B C 1
ATOM 2367 O O . GLU B 1 147 ? -4.000 26.551 32.190 1.00 29.26 147 GLU B O 1
ATOM 2373 N N . LEU B 1 148 ? -2.768 27.719 30.724 1.00 29.98 148 LEU B N 1
ATOM 2374 C CA . LEU B 1 148 ? -3.581 28.917 30.872 1.00 29.48 148 LEU B CA 1
ATOM 2375 C C . LEU B 1 148 ? -4.972 28.667 30.326 1.00 25.97 148 LEU B C 1
ATOM 2376 O O . LEU B 1 148 ? -5.949 29.142 30.883 1.00 23.52 148 LEU B O 1
ATOM 2381 N N . PHE B 1 149 ? -5.066 27.927 29.226 1.00 23.98 149 PHE B N 1
ATOM 2382 C CA . PHE B 1 149 ? -6.374 27.619 28.653 1.00 22.30 149 PHE B CA 1
ATOM 2383 C C . PHE B 1 149 ? -7.219 26.854 29.655 1.00 22.04 149 PHE B C 1
ATOM 2384 O O . PHE B 1 149 ? -8.391 27.164 29.854 1.00 26.86 149 PHE B O 1
ATOM 2392 N N . LEU B 1 150 ? -6.615 25.845 30.277 1.00 22.27 150 LEU B N 1
ATOM 2393 C CA . LEU B 1 150 ? -7.301 25.005 31.254 1.00 21.88 150 LEU B CA 1
ATOM 2394 C C . LEU B 1 150 ? -7.738 25.817 32.467 1.00 28.53 150 LEU B C 1
ATOM 2395 O O . LEU B 1 150 ? -8.850 25.641 32.975 1.00 28.03 150 LEU B O 1
ATOM 2400 N N . VAL B 1 151 ? -6.850 26.688 32.937 1.00 29.31 151 VAL B N 1
ATOM 2401 C CA . VAL B 1 151 ? -7.154 27.539 34.088 1.00 34.74 151 VAL B CA 1
ATOM 2402 C C . VAL B 1 151 ? -8.380 28.409 33.812 1.00 35.25 151 VAL B C 1
ATOM 2403 O O . VAL B 1 151 ? -9.264 28.528 34.655 1.00 37.38 151 VAL B O 1
ATOM 2407 N N . ARG B 1 152 ? -8.437 29.005 32.625 1.00 32.26 152 ARG B N 1
ATOM 2408 C CA . ARG B 1 152 ? -9.524 29.914 32.273 1.00 35.20 152 ARG B CA 1
ATOM 2409 C C . ARG B 1 152 ? -10.832 29.227 31.914 1.00 39.39 152 ARG B C 1
ATOM 2410 O O . ARG B 1 152 ? -11.862 29.884 31.736 1.00 39.21 152 ARG B O 1
ATOM 2418 N N . GLU B 1 153 ? -10.789 27.905 31.803 1.00 35.09 153 GLU B N 1
ATOM 2419 C CA . GLU B 1 153 ? -11.980 27.131 31.506 1.00 33.98 153 GLU B CA 1
ATOM 2420 C C . GLU B 1 153 ? -12.542 26.537 32.802 1.00 36.07 153 GLU B C 1
ATOM 2421 O O . GLU B 1 153 ? -13.618 25.944 32.813 1.00 40.18 153 GLU B O 1
ATOM 2427 N N . THR B 1 154 ? -11.802 26.722 33.893 1.00 33.70 154 THR B N 1
ATOM 2428 C CA . THR B 1 154 ? -12.154 26.161 35.197 1.00 38.04 154 THR B CA 1
ATOM 2429 C C . THR B 1 154 ? -13.513 26.622 35.693 1.00 42.81 154 THR B C 1
ATOM 2430 O O . THR B 1 154 ? -13.866 27.786 35.547 1.00 46.77 154 THR B O 1
ATOM 2434 N N . SER B 1 155 ? -14.256 25.707 36.310 1.00 52.57 155 SER B N 1
ATOM 2435 C CA . SER B 1 155 ? -15.521 26.040 36.970 1.00 61.59 155 SER B CA 1
ATOM 2436 C C . SER B 1 155 ? -15.299 26.570 38.394 1.00 64.85 155 SER B C 1
ATOM 2437 O O . SER B 1 155 ? -14.408 26.104 39.106 1.00 64.67 155 SER B O 1
ATOM 2440 N N . PRO B 1 156 ? -16.120 27.546 38.816 1.00 64.04 156 PRO B N 1
ATOM 2441 C CA . PRO B 1 156 ? -15.979 28.143 40.149 1.00 65.38 156 PRO B CA 1
ATOM 2442 C C . PRO B 1 156 ? -16.279 27.154 41.278 1.00 70.90 156 PRO B C 1
ATOM 2443 O O . PRO B 1 156 ? -16.772 26.053 41.022 1.00 70.59 156 PRO B O 1
ATOM 2447 N N . ILE B 1 157 ? -15.986 27.565 42.510 1.00 75.27 157 ILE B N 1
ATOM 2448 C CA . ILE B 1 157 ? -16.109 26.715 43.696 1.00 77.31 157 ILE B CA 1
ATOM 2449 C C . ILE B 1 157 ? -17.253 25.694 43.634 1.00 76.10 157 ILE B C 1
ATOM 2450 O O . ILE B 1 157 ? -18.425 26.032 43.803 1.00 76.86 157 ILE B O 1
#

Secondary structure (DSSP, 8-state):
----EEEEEEEE---BSS-HHHHHHHHH-HHHHIIIII----SEEEE--STT-EEEEEEE-TTS-EEEEEEEEEEEETTTEEEEEE--BTTB--EEEEEEEE--B-SSSB--EEEEEEEETT---TTHHHHHHHHHHHHHHHHHHHH-/---EEEEEEEE---BSS-HHHHHHHHH-HHHHIIIII--SSSEEEEEEE--STT-EEEEEEE-TTS-EEEEEEEEEEEETTTEEEEEE--BTTB--EEEEEEEE--B-SSSB--EEEEEEEETT---TTHHHHHHHHHHHHHHHHHHHHPPP-

Sequence (301 aa):
TTRSAEHTTFVIERRLTAPVARVFRAWSTPESKRQWFACHVPLEYALDFRPGGTERNYTADTDGLLHAYDARYIDIVPDTRIIYAYEKLGQTRISASLVTVAFDVEPSGTRVFTEQVVFLDGYGDNGARLQGTEIGLDNLELFLVRETTRSAEHTTFVIERRLTAPVARVFRAWSTPESKRQWFACHGEWVPLEYALDFRPGGTERNYTADTDGLLHAYDARYIDIVPDTRIIYAYEKLGQTRISASLVTVAFDVEPSGTRVFTEQVVFLDGYGDNGARLQQGTEIGLDNLELFLVRETSPI

Solvent-accessible surface area: 14902 Å² total

CATH classification: 3.30.530.20